Protein AF-A0A1B6EZD7-F1 (afdb_monomer)

Organism: NCBI:txid1464854

Sequence (178 aa):
VRRRACSLFWCRILGRPRITMSQTDTPEYAPFFGSMGAASAIIFSALGAAYGTAKSGTGIAAMSVMRPENIMKSIIPVVMAGIIAIYGLVVAVLIAGQLTVGQYTIFKGLVHLGAGLAVGFSGLAAGFAIGIVGDSGVRGTAQQPRLFVGMILILIFAEVLGLYGLIVAIYLFTKSQS

Radius of gyration: 21.26 Å; Cα contacts (8 Å, |Δi|>4): 274; chains: 1; bounding box: 61×34×57 Å

Mean predicted aligned error: 8.98 Å

InterPro domains:
  IPR000245 V-ATPase proteolipid subunit [PR00122] (49-73)
  IPR000245 V-ATPase proteolipid subunit [PR00122] (75-99)
  IPR000245 V-ATPase proteolipid subunit [PR00122] (124-150)
  IPR000245 V-ATPase proteolipid subunit [PR00122] (151-174)
  IPR002379 V-ATPase proteolipid subunit C-like domain [PF00137] (36-95)
  IPR002379 V-ATPase proteolipid subunit C-like domain [PF00137] (113-172)
  IPR011555 V-ATPase proteolipid subunit C, eukaryotic [TIGR01100] (32-138)
  IPR035921 F/V-ATP synthase subunit C superfamily [G3DSA:1.20.120.610] (30-178)
  IPR035921 F/V-ATP synthase subunit C superfamily [SSF81333] (33-96)
  IPR035921 F/V-ATP synthase subunit C superfamily [SSF81333] (104-175)

pLDDT: mean 83.99, std 18.97, range [29.2, 97.62]

Nearest PDB structures (foldseek):
  6xbw-assembly1_l  TM=9.888E-01  e=5.937E-15  Bos taurus
  7uzf-assembly1_k  TM=9.862E-01  e=7.505E-15  Rattus norvegicus
  6pe4-assembly1_H  TM=9.773E-01  e=1.084E-13  Saccharomyces cerevisiae S288C
  7tmt-assembly1_k  TM=9.608E-01  e=5.123E-14  Saccharomyces cerevisiae
  8eau-assembly1_c  TM=9.640E-01  e=2.932E-08  Saccharomyces cerevisiae

Structure (mmCIF, N/CA/C/O backbone):
data_AF-A0A1B6EZD7-F1
#
_entry.id   AF-A0A1B6EZD7-F1
#
loop_
_atom_site.group_PDB
_atom_site.id
_atom_site.type_symbol
_atom_site.label_atom_id
_atom_site.label_alt_id
_atom_site.label_comp_id
_atom_site.label_asym_id
_atom_site.label_entity_id
_atom_site.label_seq_id
_atom_site.pdbx_PDB_ins_code
_atom_site.Cartn_x
_atom_site.Cartn_y
_atom_site.Cartn_z
_atom_site.occupancy
_atom_site.B_iso_or_equiv
_atom_site.auth_seq_id
_atom_site.auth_comp_id
_atom_site.auth_asym_id
_atom_site.auth_atom_id
_atom_site.pdbx_PDB_model_num
ATOM 1 N N . VAL A 1 1 ? 43.208 -18.587 -1.533 1.00 45.28 1 VAL A N 1
ATOM 2 C CA . VAL A 1 1 ? 42.697 -19.464 -2.620 1.00 45.28 1 VAL A CA 1
ATOM 3 C C . VAL A 1 1 ? 41.264 -20.012 -2.404 1.00 45.28 1 VAL A C 1
ATOM 5 O O . VAL A 1 1 ? 40.669 -20.447 -3.374 1.00 45.28 1 VAL A O 1
ATOM 8 N N . ARG A 1 2 ? 40.606 -19.906 -1.228 1.00 30.77 2 ARG A N 1
ATOM 9 C CA . ARG A 1 2 ? 39.226 -20.446 -1.027 1.00 30.77 2 ARG A CA 1
ATOM 10 C C . ARG A 1 2 ? 38.038 -19.457 -1.001 1.00 30.77 2 ARG A C 1
ATOM 12 O O . ARG A 1 2 ? 36.906 -19.912 -0.947 1.00 30.77 2 ARG A O 1
ATOM 19 N N . ARG A 1 3 ? 38.234 -18.131 -1.094 1.00 32.62 3 ARG A N 1
ATOM 20 C CA . ARG A 1 3 ? 37.118 -17.146 -1.043 1.00 32.62 3 ARG A CA 1
ATOM 21 C C . ARG A 1 3 ? 36.534 -16.702 -2.399 1.00 32.62 3 ARG A C 1
ATOM 23 O O . ARG A 1 3 ? 35.529 -16.009 -2.403 1.00 32.62 3 ARG A O 1
ATOM 30 N N . ARG A 1 4 ? 37.100 -17.116 -3.543 1.00 37.66 4 ARG A N 1
ATOM 31 C CA . ARG A 1 4 ? 36.561 -16.774 -4.886 1.00 37.66 4 ARG A CA 1
ATOM 32 C C . ARG A 1 4 ? 35.692 -17.865 -5.529 1.00 37.66 4 ARG A C 1
ATOM 34 O O . ARG A 1 4 ? 35.022 -17.591 -6.512 1.00 37.66 4 ARG A O 1
ATOM 41 N N . ALA A 1 5 ? 35.660 -19.081 -4.978 1.00 38.47 5 ALA A N 1
ATOM 42 C CA . ALA A 1 5 ? 34.862 -20.175 -5.545 1.00 38.47 5 ALA A CA 1
ATOM 43 C C . ALA A 1 5 ? 33.360 -20.062 -5.209 1.00 38.47 5 ALA A C 1
ATOM 45 O O . ALA A 1 5 ? 32.519 -20.475 -6.002 1.00 38.47 5 ALA A O 1
ATOM 46 N N . CYS A 1 6 ? 33.011 -19.452 -4.068 1.00 29.20 6 CYS A N 1
ATOM 47 C CA . CYS A 1 6 ? 31.619 -19.361 -3.613 1.00 29.20 6 CYS A CA 1
ATOM 48 C C . CYS A 1 6 ? 30.794 -18.317 -4.395 1.00 29.20 6 CYS A C 1
ATOM 50 O O . CYS A 1 6 ? 29.604 -18.515 -4.617 1.00 29.20 6 CYS A O 1
ATOM 52 N N . SER A 1 7 ? 31.421 -17.244 -4.899 1.00 40.66 7 SER A N 1
ATOM 53 C CA . SER A 1 7 ? 30.720 -16.242 -5.716 1.00 40.66 7 SER A CA 1
ATOM 54 C C . SER A 1 7 ? 30.393 -16.737 -7.129 1.00 40.66 7 SER A C 1
ATOM 56 O O . SER A 1 7 ? 29.414 -16.282 -7.713 1.00 40.66 7 SER A O 1
ATOM 58 N N . LEU A 1 8 ? 31.156 -17.692 -7.678 1.00 45.31 8 LEU A N 1
ATOM 59 C CA . LEU A 1 8 ? 30.874 -18.264 -9.001 1.00 45.31 8 LEU A CA 1
ATOM 60 C C . LEU A 1 8 ? 29.751 -19.310 -8.985 1.00 45.31 8 LEU A C 1
ATOM 62 O O . LEU A 1 8 ? 29.001 -19.394 -9.954 1.00 45.31 8 LEU A O 1
ATOM 66 N N . PHE A 1 9 ? 29.604 -20.086 -7.906 1.00 36.88 9 PHE A N 1
ATOM 67 C CA . PHE A 1 9 ? 28.565 -21.121 -7.827 1.00 36.88 9 PHE A CA 1
ATOM 68 C C . PHE A 1 9 ? 27.159 -20.509 -7.739 1.00 36.88 9 PHE A C 1
ATOM 70 O O . PHE A 1 9 ? 26.238 -20.941 -8.431 1.00 36.88 9 PHE A O 1
ATOM 77 N N . TRP A 1 10 ? 27.013 -19.419 -6.980 1.00 34.41 10 TRP A N 1
ATOM 78 C CA . TRP A 1 10 ? 25.748 -18.685 -6.891 1.00 34.41 10 TRP A CA 1
ATOM 79 C C . TRP A 1 10 ? 25.423 -17.886 -8.162 1.00 34.41 10 TRP A C 1
ATOM 81 O O . TRP A 1 10 ? 24.258 -17.757 -8.532 1.00 34.41 10 TRP A O 1
ATOM 91 N N . CYS A 1 11 ? 26.446 -17.451 -8.906 1.00 39.44 11 CYS A N 1
ATOM 92 C CA . CYS A 1 11 ? 26.276 -16.813 -10.215 1.00 39.44 11 CYS A CA 1
ATOM 93 C C . CYS A 1 11 ? 25.782 -17.792 -11.303 1.00 39.44 11 CYS A C 1
ATOM 95 O O . CYS A 1 11 ? 25.281 -17.357 -12.336 1.00 39.44 11 CYS A O 1
ATOM 97 N N . ARG A 1 12 ? 25.898 -19.114 -11.079 1.00 42.19 12 ARG A N 1
ATOM 98 C CA . ARG A 1 12 ? 25.471 -20.157 -12.030 1.00 42.19 12 ARG A CA 1
ATOM 99 C C . ARG A 1 12 ? 24.062 -20.707 -11.759 1.00 42.19 12 ARG A C 1
ATOM 101 O O . ARG A 1 12 ? 23.440 -21.205 -12.689 1.00 42.19 12 ARG A O 1
ATOM 108 N N . ILE A 1 13 ? 23.554 -20.587 -10.527 1.00 46.59 13 ILE A N 1
ATOM 109 C CA . ILE A 1 13 ? 22.172 -20.958 -10.149 1.00 46.59 13 ILE A CA 1
ATOM 110 C C . ILE A 1 13 ? 21.192 -19.800 -10.377 1.00 46.59 13 ILE A C 1
ATOM 112 O O . ILE A 1 13 ? 20.043 -20.027 -10.749 1.00 46.59 13 ILE A O 1
ATOM 116 N N . LEU A 1 14 ? 21.650 -18.552 -10.254 1.00 42.72 14 LEU A N 1
ATOM 117 C CA . LEU A 1 14 ? 20.950 -17.395 -10.809 1.00 42.72 14 LEU A CA 1
ATOM 118 C C . LEU A 1 14 ? 21.169 -17.385 -12.321 1.00 42.72 14 LEU A C 1
ATOM 120 O O . LEU A 1 14 ? 21.926 -16.567 -12.843 1.00 42.72 14 LEU A O 1
ATOM 124 N N . GLY A 1 15 ? 20.526 -18.323 -13.020 1.00 38.75 15 GLY A N 1
ATOM 125 C CA . GLY A 1 15 ? 20.377 -18.264 -14.463 1.00 38.75 15 GLY A CA 1
ATOM 126 C C . GLY A 1 15 ? 19.833 -16.888 -14.807 1.00 38.75 15 GLY A C 1
ATOM 127 O O . GLY A 1 15 ? 18.656 -16.622 -14.600 1.00 38.75 15 GLY A O 1
ATOM 128 N N . ARG A 1 16 ? 20.714 -15.982 -15.251 1.00 37.56 16 ARG A N 1
ATOM 129 C CA . ARG A 1 16 ? 20.323 -14.718 -15.864 1.00 37.56 16 ARG A CA 1
ATOM 130 C C . ARG A 1 16 ? 19.394 -15.116 -17.011 1.00 37.56 16 ARG A C 1
ATOM 132 O O . ARG A 1 16 ? 19.913 -15.684 -17.976 1.00 37.56 16 ARG A O 1
ATOM 139 N N . PRO A 1 17 ? 18.080 -14.827 -16.981 1.00 39.00 17 PRO A N 1
ATOM 140 C CA . PRO A 1 17 ? 17.376 -14.747 -18.238 1.00 39.0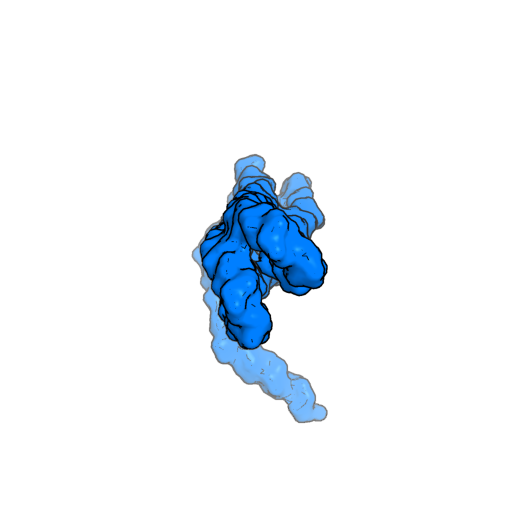0 17 PRO A CA 1
ATOM 141 C C . PRO A 1 17 ? 18.040 -13.574 -18.957 1.00 39.00 17 PRO A C 1
ATOM 143 O O . PRO A 1 17 ? 17.880 -12.410 -18.587 1.00 39.00 17 PRO A O 1
ATOM 146 N N . ARG A 1 18 ? 18.898 -13.887 -19.928 1.00 39.56 18 ARG A N 1
ATOM 147 C CA . ARG A 1 18 ? 19.292 -12.923 -20.943 1.00 39.56 18 ARG A CA 1
ATOM 148 C C . ARG A 1 18 ? 18.008 -12.673 -21.719 1.00 39.56 18 ARG A C 1
ATOM 150 O O . ARG A 1 18 ? 17.704 -13.411 -22.647 1.00 39.56 18 ARG A O 1
ATOM 157 N N . ILE A 1 19 ? 17.219 -11.703 -21.266 1.00 45.50 19 ILE A N 1
ATOM 158 C CA . ILE A 1 19 ? 16.091 -11.181 -22.027 1.00 45.50 19 ILE A CA 1
ATOM 159 C C . ILE A 1 19 ? 16.726 -10.529 -23.258 1.00 45.50 19 ILE A C 1
ATOM 161 O O . ILE A 1 19 ? 17.172 -9.386 -23.218 1.00 45.50 19 ILE A O 1
ATOM 165 N N . THR A 1 20 ? 16.889 -11.299 -24.331 1.00 36.91 20 THR A N 1
ATOM 166 C CA . THR A 1 20 ? 17.211 -10.781 -25.657 1.00 36.91 20 THR A CA 1
ATOM 167 C C . THR A 1 20 ? 15.952 -10.112 -26.193 1.00 36.91 20 THR A C 1
ATOM 169 O O . THR A 1 20 ? 15.162 -10.739 -26.890 1.00 36.91 20 THR A O 1
ATOM 172 N N . MET A 1 21 ? 15.740 -8.851 -25.822 1.00 46.56 21 MET A N 1
ATOM 173 C CA . MET A 1 21 ? 14.833 -7.943 -26.523 1.00 46.56 21 MET A CA 1
ATOM 174 C C . MET A 1 21 ? 15.642 -6.707 -26.933 1.00 46.56 21 MET A C 1
ATOM 176 O O . MET A 1 21 ? 16.501 -6.250 -26.179 1.00 46.56 21 MET A O 1
ATOM 180 N N . SER A 1 22 ? 15.445 -6.272 -28.177 1.00 39.66 22 SER A N 1
ATOM 181 C CA . SER A 1 22 ? 16.265 -5.324 -28.943 1.00 39.66 22 SER A CA 1
ATOM 182 C C . SER A 1 22 ? 16.718 -4.096 -28.138 1.00 39.66 22 SER A C 1
ATOM 184 O O . SER A 1 22 ? 15.915 -3.286 -27.690 1.00 39.66 22 SER A O 1
ATOM 186 N N . GLN A 1 23 ? 18.036 -3.937 -27.973 1.00 49.16 23 GLN A N 1
ATOM 187 C CA . GLN A 1 23 ? 18.652 -2.823 -27.236 1.00 49.16 23 GLN A CA 1
ATOM 188 C C . GLN A 1 23 ? 18.825 -1.530 -28.059 1.00 49.16 23 GLN A C 1
ATOM 190 O O . GLN A 1 23 ? 19.511 -0.621 -27.600 1.00 49.16 23 GLN A O 1
ATOM 195 N N . THR A 1 24 ? 18.224 -1.410 -29.245 1.00 47.38 24 THR A N 1
ATOM 196 C CA . THR A 1 24 ? 18.609 -0.360 -30.210 1.00 47.38 24 THR A CA 1
ATOM 197 C C . THR A 1 24 ? 17.539 0.676 -30.531 1.00 47.38 24 THR A C 1
ATOM 199 O O . THR A 1 24 ? 17.767 1.508 -31.400 1.00 47.38 24 THR A O 1
ATOM 202 N N . ASP A 1 25 ? 16.422 0.693 -29.805 1.00 53.69 25 ASP A N 1
ATOM 203 C CA . ASP A 1 25 ? 15.416 1.740 -29.958 1.00 53.69 25 ASP A CA 1
ATOM 204 C C . ASP A 1 25 ? 15.451 2.648 -28.721 1.00 53.69 25 ASP A C 1
ATOM 206 O O . ASP A 1 25 ? 14.980 2.288 -27.635 1.00 53.69 25 ASP A O 1
ATOM 210 N N . THR A 1 26 ? 16.014 3.848 -28.877 1.00 61.91 26 THR A N 1
ATOM 211 C CA . THR A 1 26 ? 15.801 4.991 -27.973 1.00 61.91 26 THR A CA 1
ATOM 212 C C . THR A 1 26 ? 14.766 5.928 -28.600 1.00 61.91 26 THR A C 1
ATOM 214 O O . THR A 1 26 ? 15.126 7.012 -29.065 1.00 61.91 26 THR A O 1
ATOM 217 N N . PRO A 1 27 ? 13.490 5.522 -28.708 1.00 71.00 27 PRO A N 1
ATOM 218 C CA . PRO A 1 27 ? 12.467 6.402 -29.231 1.00 71.00 27 PRO A CA 1
ATOM 219 C C . PRO A 1 27 ? 12.186 7.524 -28.230 1.00 71.00 27 PRO A C 1
ATOM 221 O O . PRO A 1 27 ? 12.305 7.346 -27.014 1.00 71.00 27 PRO A O 1
ATOM 224 N N . GLU A 1 28 ? 11.721 8.662 -28.735 1.00 72.62 28 GLU A N 1
ATOM 225 C CA . GLU A 1 28 ? 11.378 9.836 -27.923 1.00 72.62 28 GLU A CA 1
ATOM 226 C C . GLU A 1 28 ? 10.299 9.548 -26.860 1.00 72.62 28 GLU A C 1
ATOM 228 O O . GLU A 1 28 ? 10.225 10.241 -25.849 1.00 72.62 28 GLU A O 1
ATOM 233 N N . TYR A 1 29 ? 9.502 8.483 -27.032 1.00 80.38 29 TYR A N 1
ATOM 234 C CA . TYR A 1 29 ? 8.476 8.058 -26.075 1.00 80.38 29 TYR A CA 1
ATOM 235 C C . TYR A 1 29 ? 8.992 7.163 -24.931 1.00 80.38 29 TYR A C 1
ATOM 237 O O . TYR A 1 29 ? 8.228 6.834 -24.025 1.00 80.38 29 TYR A O 1
ATOM 245 N N . ALA A 1 30 ? 10.266 6.762 -24.908 1.00 79.94 30 ALA A N 1
ATOM 246 C CA . ALA A 1 30 ? 10.815 5.937 -23.826 1.00 79.94 30 ALA A CA 1
ATOM 247 C C . ALA A 1 30 ? 10.636 6.526 -22.398 1.00 79.94 30 ALA A C 1
ATOM 249 O O . ALA A 1 30 ? 10.222 5.776 -21.507 1.00 79.94 30 ALA A O 1
ATOM 250 N N . PRO A 1 31 ? 10.884 7.830 -22.128 1.00 84.69 31 PRO A N 1
ATOM 251 C CA . PRO A 1 31 ? 10.714 8.404 -20.787 1.00 84.69 31 PRO A CA 1
ATOM 252 C C . PRO A 1 31 ? 9.252 8.487 -20.320 1.00 84.69 31 PRO A C 1
ATOM 254 O O . PRO A 1 31 ? 9.014 8.544 -19.114 1.00 84.69 31 PRO A O 1
ATOM 257 N N . PHE A 1 32 ? 8.272 8.437 -21.232 1.00 88.69 32 PHE A N 1
ATOM 258 C CA . PHE A 1 32 ? 6.845 8.442 -20.881 1.00 88.69 32 PHE A CA 1
ATOM 259 C C . PHE A 1 32 ? 6.465 7.248 -19.994 1.00 88.69 32 PHE A C 1
ATOM 261 O O . PHE A 1 32 ? 5.725 7.393 -19.024 1.00 88.69 32 PHE A O 1
ATOM 268 N N . PHE A 1 33 ? 7.015 6.063 -20.273 1.00 89.06 33 PHE A N 1
ATOM 269 C CA . PHE A 1 33 ? 6.751 4.879 -19.453 1.00 89.06 33 PHE A CA 1
ATOM 270 C C . PHE A 1 33 ? 7.378 4.985 -18.055 1.00 89.06 33 PHE A C 1
ATOM 272 O O . PHE A 1 33 ? 6.772 4.552 -17.075 1.00 89.06 33 PHE A O 1
ATOM 279 N N . GLY A 1 34 ? 8.547 5.623 -17.942 1.00 89.44 34 GLY A N 1
ATOM 280 C CA . GLY A 1 34 ? 9.195 5.885 -16.655 1.00 89.44 34 GLY A CA 1
ATOM 281 C C . GLY A 1 34 ? 8.413 6.882 -15.794 1.00 89.44 34 GLY A C 1
ATOM 282 O O . GLY A 1 34 ? 8.178 6.621 -14.613 1.00 89.44 34 GLY A O 1
ATOM 283 N N . SER A 1 35 ? 7.949 7.992 -16.379 1.00 90.62 35 SER A N 1
ATOM 284 C CA . SER A 1 35 ? 7.146 8.990 -15.660 1.00 90.62 35 SER A CA 1
ATOM 285 C C . SER A 1 35 ? 5.764 8.455 -15.270 1.00 90.62 35 SER A C 1
ATOM 287 O O . SER A 1 35 ? 5.313 8.696 -14.149 1.00 90.62 35 SER A O 1
ATOM 289 N N . MET A 1 36 ? 5.130 7.648 -16.128 1.00 93.81 36 MET A N 1
ATOM 290 C CA . MET A 1 36 ? 3.892 6.933 -15.797 1.00 93.81 36 MET A CA 1
ATOM 291 C C . MET A 1 36 ? 4.101 5.919 -14.656 1.00 93.81 36 MET A C 1
ATOM 293 O O . MET A 1 36 ? 3.247 5.784 -13.777 1.00 93.81 36 MET A O 1
ATOM 297 N N . GLY A 1 37 ? 5.251 5.240 -14.614 1.00 93.75 37 GLY A N 1
ATOM 298 C CA . GLY A 1 37 ? 5.647 4.382 -13.492 1.00 93.75 37 GLY A CA 1
ATOM 299 C C . GLY A 1 37 ? 5.747 5.144 -12.170 1.00 93.75 37 GLY A C 1
ATOM 300 O O . GLY A 1 37 ? 5.154 4.734 -11.173 1.00 93.75 37 GLY A O 1
ATOM 301 N N . ALA A 1 38 ? 6.422 6.296 -12.166 1.00 93.94 38 ALA A N 1
ATOM 302 C CA . ALA A 1 38 ? 6.523 7.145 -10.976 1.00 93.94 38 ALA A CA 1
ATOM 303 C C . ALA A 1 38 ? 5.154 7.691 -10.524 1.00 93.94 38 ALA A C 1
ATOM 305 O O . ALA A 1 38 ? 4.847 7.679 -9.330 1.00 93.94 38 ALA A O 1
ATOM 306 N N . ALA A 1 39 ? 4.308 8.120 -11.468 1.00 95.88 39 ALA A N 1
ATOM 307 C CA . ALA A 1 39 ? 2.961 8.606 -11.174 1.00 95.88 39 ALA A CA 1
ATOM 308 C C . ALA A 1 39 ? 2.059 7.502 -10.600 1.00 95.88 39 ALA A C 1
ATOM 310 O O . ALA A 1 39 ? 1.410 7.693 -9.572 1.00 95.88 39 ALA A O 1
ATOM 311 N N . SER A 1 40 ? 2.042 6.324 -11.225 1.00 95.62 40 SER A N 1
ATOM 312 C CA . SER A 1 40 ? 1.219 5.200 -10.764 1.00 95.62 40 SER A CA 1
ATOM 313 C C . SER A 1 40 ? 1.641 4.685 -9.381 1.00 95.62 40 SER A C 1
ATOM 315 O O . SER A 1 40 ? 0.768 4.371 -8.568 1.00 95.62 40 SER A O 1
ATOM 317 N N . ALA A 1 41 ? 2.944 4.691 -9.067 1.00 96.06 41 ALA A N 1
ATOM 318 C CA . ALA A 1 41 ? 3.457 4.321 -7.747 1.00 96.06 41 ALA A CA 1
ATOM 319 C C . ALA A 1 41 ? 2.848 5.180 -6.631 1.00 96.06 41 ALA A C 1
ATOM 321 O O . ALA A 1 41 ? 2.352 4.641 -5.640 1.00 96.06 41 ALA A O 1
ATOM 322 N N . ILE A 1 42 ? 2.845 6.509 -6.787 1.00 96.62 42 ILE A N 1
ATOM 323 C CA . ILE A 1 42 ? 2.329 7.406 -5.748 1.00 96.62 42 ILE A CA 1
ATOM 324 C C . ILE A 1 42 ? 0.799 7.443 -5.720 1.00 96.62 42 ILE A C 1
ATOM 326 O O . ILE A 1 42 ? 0.224 7.372 -4.637 1.00 96.62 42 ILE A O 1
ATOM 330 N N . ILE A 1 43 ? 0.127 7.492 -6.878 1.00 97.62 43 ILE A N 1
ATOM 331 C CA . ILE A 1 43 ? -1.336 7.641 -6.951 1.00 97.62 43 ILE A CA 1
ATOM 332 C C . ILE A 1 43 ? -2.035 6.455 -6.282 1.00 97.62 43 ILE A C 1
ATOM 334 O O . ILE A 1 43 ? -2.885 6.652 -5.414 1.00 97.62 43 ILE A O 1
ATOM 338 N N . PHE A 1 44 ? -1.665 5.221 -6.633 1.00 96.62 44 PHE A N 1
ATOM 339 C CA . PHE A 1 44 ? -2.334 4.040 -6.081 1.00 96.62 44 PHE A CA 1
ATOM 340 C C . PHE A 1 44 ? -2.000 3.805 -4.603 1.00 96.62 44 PHE A C 1
ATOM 342 O O . PHE A 1 44 ? -2.890 3.462 -3.824 1.00 96.62 44 PHE A O 1
ATOM 349 N N . SER A 1 45 ? -0.760 4.076 -4.189 1.00 96.06 45 SER A N 1
ATOM 350 C CA . SER A 1 45 ? -0.366 3.992 -2.776 1.00 96.06 45 SER A CA 1
ATOM 351 C C . SER A 1 45 ? -1.092 5.038 -1.924 1.00 96.06 45 SER A C 1
ATOM 353 O O . SER A 1 45 ? -1.578 4.728 -0.836 1.00 96.06 45 SER A O 1
ATOM 355 N N . ALA A 1 46 ? -1.228 6.267 -2.434 1.00 96.75 46 ALA A N 1
ATOM 356 C CA . ALA A 1 46 ? -1.952 7.342 -1.763 1.00 96.75 46 ALA A CA 1
ATOM 357 C C . ALA A 1 46 ? -3.459 7.057 -1.678 1.00 96.75 46 ALA A C 1
ATOM 359 O O . ALA A 1 46 ? -4.064 7.332 -0.645 1.00 96.75 46 ALA A O 1
ATOM 360 N N . LEU A 1 47 ? -4.061 6.458 -2.712 1.00 97.50 47 LEU A N 1
ATOM 361 C CA . LEU A 1 47 ? -5.458 6.012 -2.670 1.00 97.50 47 LEU A CA 1
ATOM 362 C C . LEU A 1 47 ? -5.678 4.921 -1.612 1.00 97.50 47 LEU A C 1
ATOM 364 O O . LEU A 1 47 ? -6.647 4.997 -0.855 1.00 97.50 47 LEU A O 1
ATOM 368 N N . GLY A 1 48 ? -4.766 3.947 -1.512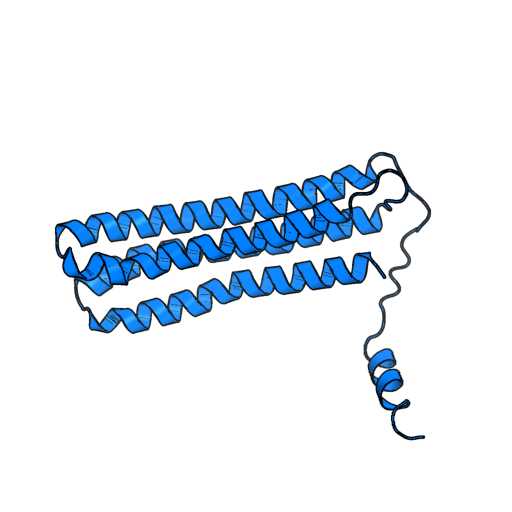 1.00 95.88 48 GLY A N 1
ATOM 369 C CA . GLY A 1 48 ? -4.799 2.924 -0.462 1.00 95.88 48 GLY A CA 1
ATOM 370 C C . GLY A 1 48 ? -4.734 3.528 0.944 1.00 95.88 48 GLY A C 1
ATOM 371 O O . GLY A 1 48 ? -5.568 3.216 1.796 1.00 95.88 48 GLY A O 1
ATOM 372 N N . ALA A 1 49 ? -3.794 4.451 1.165 1.00 96.44 49 ALA A N 1
ATOM 373 C CA . ALA A 1 49 ? -3.637 5.163 2.434 1.00 96.44 49 ALA A CA 1
ATOM 374 C C . ALA A 1 49 ? -4.850 6.046 2.775 1.00 96.44 49 ALA A C 1
ATOM 376 O O . ALA A 1 49 ? -5.315 6.057 3.919 1.00 96.44 49 ALA A O 1
ATOM 377 N N . ALA A 1 50 ? -5.401 6.754 1.785 1.00 97.50 50 ALA A N 1
ATOM 378 C CA . ALA A 1 50 ? -6.589 7.585 1.949 1.00 97.50 50 ALA A CA 1
ATOM 379 C C . ALA A 1 50 ? -7.812 6.744 2.337 1.00 97.50 50 ALA A C 1
ATOM 381 O O . ALA A 1 50 ? -8.513 7.092 3.287 1.00 97.50 50 ALA A O 1
ATOM 382 N N . TYR A 1 51 ? -8.039 5.607 1.670 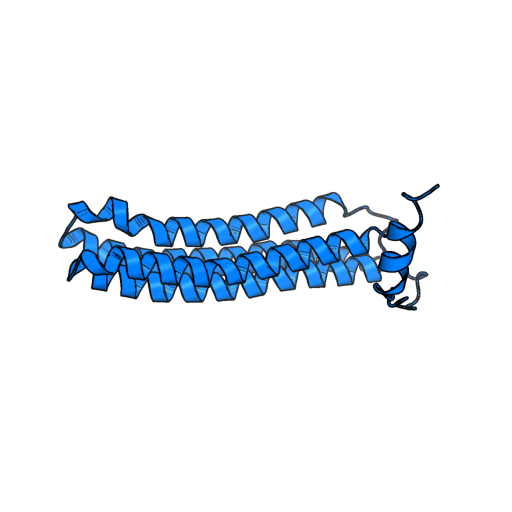1.00 97.00 51 TYR A N 1
ATOM 383 C CA . TYR A 1 51 ? -9.135 4.702 2.018 1.00 97.00 51 TYR A CA 1
ATOM 384 C C . TYR A 1 51 ? -8.955 4.087 3.414 1.00 97.00 51 TYR A C 1
ATOM 386 O O . TYR A 1 51 ? -9.899 4.073 4.212 1.00 97.00 51 TYR A O 1
ATOM 394 N N . GLY A 1 52 ? -7.741 3.628 3.737 1.00 95.81 52 GLY A N 1
ATOM 395 C CA . GLY A 1 52 ? -7.411 3.065 5.048 1.00 95.81 52 GLY A CA 1
ATOM 396 C C . GLY A 1 52 ? -7.659 4.057 6.189 1.00 95.81 52 GLY A C 1
ATOM 397 O O . GLY A 1 52 ? -8.278 3.709 7.201 1.00 95.81 52 GLY A O 1
ATOM 398 N N . THR A 1 53 ? -7.260 5.314 5.978 1.00 96.31 53 THR A N 1
ATOM 399 C CA . THR A 1 53 ? -7.491 6.439 6.896 1.00 96.31 53 THR A CA 1
ATOM 400 C C . THR A 1 53 ? -8.977 6.775 7.001 1.00 96.31 53 THR A C 1
ATOM 402 O O . THR A 1 53 ? -9.486 6.927 8.108 1.00 96.31 53 THR A O 1
ATOM 405 N N . ALA A 1 54 ? -9.697 6.852 5.878 1.00 97.00 54 ALA A N 1
ATOM 406 C CA . ALA A 1 54 ? -11.114 7.207 5.865 1.00 97.00 54 ALA A CA 1
ATOM 407 C C . ALA A 1 54 ? -11.965 6.187 6.636 1.00 97.00 54 ALA A C 1
ATOM 409 O O . ALA A 1 54 ? -12.739 6.567 7.516 1.00 97.00 54 ALA A O 1
ATOM 410 N N . LYS A 1 55 ? -11.796 4.885 6.367 1.00 96.25 55 LYS A N 1
ATOM 411 C CA . LYS A 1 55 ? -12.583 3.841 7.043 1.00 96.25 55 LYS A CA 1
ATOM 412 C C . LYS A 1 55 ? -12.228 3.734 8.524 1.00 96.25 55 LYS A C 1
ATOM 414 O O . LYS A 1 55 ? -13.126 3.820 9.361 1.00 96.25 55 LYS A O 1
ATOM 419 N N . SER A 1 56 ? -10.939 3.662 8.857 1.00 93.94 56 SER A N 1
ATOM 420 C CA . SER A 1 56 ? -10.495 3.594 10.257 1.00 93.94 56 SER A CA 1
ATOM 421 C C . SER A 1 56 ? -10.885 4.850 11.043 1.00 93.94 56 SER A C 1
ATOM 423 O O . SER A 1 56 ? -11.317 4.750 12.189 1.00 93.94 56 SER A O 1
ATOM 425 N N . GLY A 1 57 ? -10.813 6.028 10.417 1.00 94.50 57 GLY A N 1
ATOM 426 C CA . GLY A 1 57 ? -11.195 7.307 11.013 1.00 94.50 57 GLY A CA 1
ATOM 427 C C . GLY A 1 57 ? -12.668 7.366 11.414 1.00 94.50 57 GLY A C 1
ATOM 428 O O . GLY A 1 57 ? -12.976 7.809 12.519 1.00 94.50 57 GLY A O 1
ATOM 429 N N . THR A 1 58 ? -13.580 6.849 10.579 1.00 94.81 58 THR A N 1
ATOM 430 C CA . THR A 1 58 ? -15.011 6.779 10.939 1.00 94.81 58 THR A CA 1
ATOM 431 C C . THR A 1 58 ? -15.275 5.862 12.137 1.00 94.81 58 THR A C 1
ATOM 433 O O . THR A 1 58 ? -16.097 6.197 12.993 1.00 94.81 58 THR A O 1
ATOM 436 N N . GLY A 1 59 ? -14.546 4.747 12.252 1.00 92.19 59 GLY A N 1
ATOM 437 C CA . GLY A 1 59 ? -14.633 3.848 13.403 1.00 92.19 59 GLY A CA 1
ATOM 438 C C . GLY A 1 59 ? -14.098 4.481 14.690 1.00 92.19 59 GLY A C 1
ATOM 439 O O . GLY A 1 59 ? -14.722 4.352 15.746 1.00 92.19 59 GLY A O 1
ATOM 440 N N . ILE A 1 60 ? -12.983 5.216 14.601 1.00 94.25 60 ILE A N 1
ATOM 441 C CA . ILE A 1 60 ? -12.412 5.958 15.736 1.00 94.25 60 ILE A CA 1
ATOM 442 C C . ILE A 1 60 ? -13.381 7.048 16.194 1.00 94.25 60 ILE A C 1
ATOM 444 O O . ILE A 1 60 ? -13.652 7.125 17.387 1.00 94.25 60 ILE A O 1
ATOM 448 N N . ALA A 1 61 ? -13.943 7.832 15.267 1.00 92.81 61 ALA A N 1
ATOM 449 C CA . ALA A 1 61 ? -14.892 8.902 15.579 1.00 92.81 61 ALA A CA 1
ATOM 450 C C . ALA A 1 61 ? -16.165 8.374 16.265 1.00 92.81 61 ALA A C 1
ATOM 452 O O . ALA A 1 61 ? -16.653 8.969 17.226 1.00 92.81 61 ALA A O 1
ATOM 453 N N . ALA A 1 62 ? -16.683 7.223 15.822 1.00 92.00 62 ALA A N 1
ATOM 454 C CA . ALA A 1 62 ? -17.832 6.584 16.462 1.00 92.00 62 ALA A CA 1
ATOM 455 C C . ALA A 1 62 ? -17.503 6.078 17.879 1.00 92.00 62 ALA A C 1
ATOM 457 O O . ALA A 1 62 ? -18.312 6.211 18.797 1.00 92.00 62 ALA A O 1
ATOM 458 N N . MET A 1 63 ? -16.307 5.518 18.079 1.00 90.06 63 MET A N 1
ATOM 459 C CA . MET A 1 63 ? -15.868 5.018 19.384 1.00 90.06 63 MET A CA 1
ATOM 460 C C . MET A 1 63 ? -15.525 6.152 20.362 1.00 90.06 63 MET A C 1
ATOM 462 O O . MET A 1 63 ? -15.855 6.056 21.547 1.00 90.06 63 MET A O 1
ATOM 466 N N . SER A 1 64 ? -14.928 7.244 19.875 1.00 90.38 64 SER A N 1
ATOM 467 C CA . SER A 1 64 ? -14.454 8.364 20.695 1.00 90.38 64 SER A CA 1
ATOM 468 C C . SER A 1 64 ? -15.563 9.086 21.455 1.00 90.38 64 SER A C 1
ATOM 470 O O . SER A 1 64 ? -15.290 9.656 22.506 1.00 90.38 64 SER A O 1
ATOM 472 N N . VAL A 1 65 ? -16.804 9.034 20.959 1.00 91.19 65 VAL A N 1
ATOM 473 C CA . VAL A 1 65 ? -17.969 9.618 21.646 1.00 91.19 65 VAL A CA 1
ATOM 474 C C . VAL A 1 65 ? -18.315 8.834 22.914 1.00 91.19 65 VAL A C 1
ATOM 476 O O . VAL A 1 65 ? -18.696 9.424 23.918 1.00 91.19 65 VAL A O 1
ATOM 479 N N . MET A 1 66 ? -18.162 7.507 22.885 1.00 88.00 66 MET A N 1
ATOM 480 C CA . MET A 1 66 ? -18.545 6.640 24.003 1.00 88.00 66 MET A CA 1
ATOM 481 C C . MET A 1 66 ? -17.398 6.414 24.993 1.00 88.00 66 MET A C 1
ATOM 483 O O . MET A 1 66 ? -17.646 6.297 26.191 1.00 88.00 66 MET A O 1
ATOM 487 N N . ARG A 1 67 ? -16.152 6.294 24.508 1.00 86.19 67 ARG A N 1
ATOM 488 C CA . ARG A 1 67 ? -14.966 6.003 25.337 1.00 86.19 67 ARG A CA 1
ATOM 489 C C . ARG A 1 67 ? -13.734 6.807 24.894 1.00 86.19 67 ARG A C 1
ATOM 491 O O . ARG A 1 67 ? -12.842 6.252 24.244 1.00 86.19 67 ARG A O 1
ATOM 498 N N . PRO A 1 68 ? -13.635 8.092 25.278 1.00 86.62 68 PRO A N 1
ATOM 499 C CA . PRO A 1 68 ? -12.548 8.970 24.838 1.00 86.62 68 PRO A CA 1
ATOM 500 C C . PRO A 1 68 ? -11.163 8.547 25.356 1.00 86.62 68 PRO A C 1
ATOM 502 O O . PRO A 1 68 ? -10.152 8.806 24.707 1.00 86.62 68 PRO A O 1
ATOM 505 N N . GLU A 1 69 ? -11.092 7.818 26.473 1.00 88.19 69 GLU A N 1
ATOM 506 C CA . GLU A 1 69 ? -9.829 7.316 27.041 1.00 88.19 69 GLU A CA 1
ATOM 507 C C . GLU A 1 69 ? -9.066 6.374 26.085 1.00 88.19 69 GLU A C 1
ATOM 509 O O . GLU A 1 69 ? -7.844 6.241 26.169 1.00 88.19 69 GLU A O 1
ATOM 514 N N . ASN A 1 70 ? -9.770 5.725 25.148 1.00 82.69 70 ASN A N 1
ATOM 515 C CA . ASN A 1 70 ? -9.194 4.744 24.224 1.00 82.69 70 ASN A CA 1
ATOM 516 C C . ASN A 1 70 ? -8.797 5.332 22.856 1.00 82.69 70 ASN A C 1
ATOM 518 O O . ASN A 1 70 ? -8.336 4.584 21.984 1.00 82.69 70 ASN A O 1
ATOM 522 N N . ILE A 1 71 ? -8.928 6.651 22.656 1.00 89.06 71 ILE A N 1
ATOM 523 C CA . ILE A 1 71 ? -8.591 7.323 21.388 1.00 89.06 71 ILE A CA 1
ATOM 524 C C . ILE A 1 71 ? -7.120 7.104 21.028 1.00 89.06 71 ILE A C 1
ATOM 526 O O . ILE A 1 71 ? -6.822 6.648 19.927 1.00 89.06 71 ILE A O 1
ATOM 530 N N . MET A 1 72 ? -6.205 7.332 21.976 1.00 86.88 72 MET A N 1
ATOM 531 C CA . MET A 1 72 ? -4.761 7.219 21.727 1.00 86.88 72 MET A CA 1
ATOM 532 C C . MET A 1 72 ? -4.339 5.815 21.281 1.00 86.88 72 MET A C 1
ATOM 534 O O . MET A 1 72 ? -3.447 5.666 20.451 1.00 86.88 72 MET A O 1
ATOM 538 N N . LYS A 1 73 ? -5.015 4.774 21.779 1.00 87.38 73 LYS A N 1
ATOM 539 C CA . LYS A 1 73 ? -4.763 3.384 21.370 1.00 87.38 73 LYS A CA 1
ATOM 540 C C . LYS A 1 73 ? -5.300 3.101 19.966 1.00 87.38 73 LYS A C 1
ATOM 542 O O . LYS A 1 73 ? -4.708 2.332 19.218 1.00 87.38 73 LYS A O 1
ATOM 547 N N . SER A 1 74 ? -6.400 3.745 19.594 1.00 88.25 74 SER A N 1
ATOM 548 C CA . SER A 1 74 ? -7.124 3.470 18.350 1.00 88.25 74 SER A CA 1
ATOM 549 C C . SER A 1 74 ? -6.573 4.216 17.135 1.00 88.25 74 SER A C 1
ATOM 551 O O . SER A 1 74 ? -7.037 3.971 16.032 1.00 88.25 74 SER A O 1
ATOM 553 N N . ILE A 1 75 ? -5.569 5.083 17.308 1.00 93.75 75 ILE A N 1
ATOM 554 C CA . ILE A 1 75 ? -4.892 5.806 16.215 1.00 93.75 75 ILE A CA 1
ATOM 555 C C . ILE A 1 75 ? -3.931 4.903 15.416 1.00 93.75 75 ILE A C 1
ATOM 557 O O . ILE A 1 75 ? -3.621 5.197 14.264 1.00 93.75 75 ILE A O 1
ATOM 561 N N . ILE A 1 76 ? -3.493 3.771 15.978 1.00 93.81 76 ILE A N 1
ATOM 562 C CA . ILE A 1 76 ? -2.509 2.868 15.351 1.00 93.81 76 ILE A CA 1
ATOM 563 C C . ILE A 1 76 ? -2.875 2.443 13.910 1.00 93.81 76 ILE A C 1
ATOM 565 O O . ILE A 1 76 ? -2.003 2.548 13.048 1.00 93.81 76 ILE A O 1
ATOM 569 N N . PRO A 1 77 ? -4.119 2.027 13.585 1.00 91.69 77 PRO A N 1
ATOM 570 C CA . PRO A 1 77 ? -4.489 1.644 12.219 1.00 91.69 77 PRO A CA 1
ATOM 571 C C . PRO A 1 77 ? -4.368 2.804 11.217 1.00 91.69 77 PRO A C 1
ATOM 573 O O . PRO A 1 77 ? -4.021 2.585 10.060 1.00 91.69 77 PRO A O 1
ATOM 576 N N . VAL A 1 78 ? -4.609 4.044 11.662 1.00 95.00 78 VAL A N 1
ATOM 577 C CA . VAL A 1 78 ? -4.460 5.247 10.825 1.00 95.00 78 VAL A CA 1
ATOM 578 C C . VAL A 1 78 ? -2.989 5.506 10.520 1.00 95.00 78 VAL A C 1
ATOM 580 O O . VAL A 1 78 ? -2.635 5.785 9.377 1.00 95.00 78 VAL A O 1
ATOM 583 N N . VAL A 1 79 ? -2.120 5.363 11.523 1.00 95.25 79 VAL A N 1
ATOM 584 C CA . VAL A 1 79 ? -0.671 5.512 11.329 1.00 95.25 79 VAL A CA 1
ATOM 585 C C . VAL A 1 79 ? -0.145 4.439 10.377 1.00 95.25 79 VAL A C 1
ATOM 587 O O . VAL A 1 79 ? 0.609 4.773 9.469 1.00 95.25 79 VAL A O 1
ATOM 590 N N . MET A 1 80 ? -0.583 3.184 10.522 1.00 93.06 80 MET A N 1
ATOM 591 C CA . MET A 1 80 ? -0.188 2.094 9.619 1.00 93.06 80 MET A CA 1
ATOM 592 C C . MET A 1 80 ? -0.638 2.352 8.175 1.00 93.06 80 MET A C 1
ATOM 594 O O . MET A 1 80 ? 0.179 2.266 7.265 1.00 93.06 80 MET A O 1
ATOM 598 N N . ALA A 1 81 ? -1.878 2.811 7.958 1.00 93.94 81 ALA A N 1
ATOM 599 C CA . ALA A 1 81 ? -2.331 3.212 6.623 1.00 93.94 81 ALA A CA 1
ATOM 600 C C . ALA A 1 81 ? -1.456 4.322 6.002 1.00 93.94 81 ALA A C 1
ATOM 602 O O . ALA A 1 81 ? -1.256 4.341 4.788 1.00 93.94 81 ALA A O 1
ATOM 603 N N . GLY A 1 82 ? -0.904 5.227 6.818 1.00 94.62 82 GLY A N 1
ATOM 604 C CA . GLY A 1 82 ? 0.001 6.285 6.362 1.00 94.62 82 GLY A CA 1
ATOM 605 C C . GLY A 1 82 ? 1.359 5.782 5.857 1.00 94.62 82 GLY A C 1
ATOM 606 O O . GLY A 1 82 ? 1.923 6.373 4.935 1.00 94.62 82 GLY A O 1
ATOM 607 N N . ILE A 1 83 ? 1.875 4.677 6.403 1.00 96.00 83 ILE A N 1
ATOM 608 C CA . ILE A 1 83 ? 3.186 4.127 6.019 1.00 96.00 83 ILE A CA 1
ATOM 609 C C . ILE A 1 83 ? 3.157 3.598 4.572 1.00 96.00 83 ILE A C 1
ATOM 611 O O . ILE A 1 83 ? 4.126 3.780 3.832 1.00 96.00 83 ILE A O 1
ATOM 615 N N . ILE A 1 84 ? 2.017 3.075 4.110 1.00 95.50 84 ILE A N 1
ATOM 616 C CA . ILE A 1 84 ? 1.823 2.618 2.723 1.00 95.50 84 ILE A CA 1
ATOM 617 C C . ILE A 1 84 ? 2.103 3.729 1.700 1.00 95.50 84 ILE A C 1
ATOM 619 O O . ILE A 1 84 ? 2.729 3.485 0.666 1.00 95.50 84 ILE A O 1
ATOM 623 N N . ALA A 1 85 ? 1.690 4.969 1.982 1.00 95.94 85 ALA A N 1
ATOM 624 C CA . ALA A 1 85 ? 1.955 6.097 1.088 1.00 95.94 85 ALA A CA 1
ATOM 625 C C . ALA A 1 85 ? 3.459 6.406 0.980 1.00 95.94 85 ALA A C 1
ATOM 627 O O . ALA A 1 85 ? 3.942 6.779 -0.092 1.00 95.94 85 ALA A O 1
ATOM 628 N N . ILE A 1 86 ? 4.211 6.199 2.066 1.00 96.62 86 ILE A N 1
ATOM 629 C CA . ILE A 1 86 ? 5.665 6.389 2.090 1.00 96.62 86 ILE A CA 1
ATOM 630 C C . ILE A 1 86 ? 6.350 5.350 1.194 1.00 96.62 86 ILE A C 1
ATOM 632 O O . ILE A 1 86 ? 7.297 5.694 0.488 1.00 96.62 86 ILE A O 1
ATOM 636 N N . TYR A 1 87 ? 5.853 4.110 1.140 1.00 95.75 87 TYR A N 1
ATOM 637 C CA . TYR A 1 87 ? 6.392 3.090 0.232 1.00 95.75 87 TYR A CA 1
ATOM 638 C C . TYR A 1 87 ? 6.288 3.516 -1.239 1.00 95.75 87 TYR A C 1
ATOM 640 O O . TYR A 1 87 ? 7.276 3.439 -1.973 1.00 95.75 87 TYR A O 1
ATOM 648 N N . GLY A 1 88 ? 5.129 4.038 -1.653 1.00 94.81 88 GLY A N 1
ATOM 649 C CA . GLY A 1 88 ? 4.935 4.587 -3.000 1.00 94.81 88 GLY A CA 1
ATOM 650 C C . GLY A 1 88 ? 5.812 5.811 -3.280 1.00 94.81 88 GLY A C 1
ATOM 651 O O . GLY A 1 88 ? 6.402 5.913 -4.357 1.00 94.81 88 GLY A O 1
ATOM 652 N N . LEU A 1 89 ? 5.955 6.708 -2.297 1.00 95.94 89 LEU A N 1
ATOM 653 C CA . LEU A 1 89 ? 6.806 7.898 -2.399 1.00 95.94 89 LEU A CA 1
ATOM 654 C C . LEU A 1 89 ? 8.278 7.538 -2.620 1.00 95.94 89 LEU A C 1
ATOM 656 O O . LEU A 1 89 ? 8.916 8.107 -3.505 1.00 95.94 89 LEU A O 1
ATOM 660 N N . VAL A 1 90 ? 8.813 6.582 -1.857 1.00 96.06 90 VAL A N 1
ATOM 661 C CA . VAL A 1 90 ? 10.212 6.149 -1.988 1.00 96.06 90 VAL A CA 1
ATOM 662 C C . VAL A 1 90 ? 10.484 5.617 -3.397 1.00 96.06 90 VAL A C 1
ATOM 664 O O . VAL A 1 90 ? 11.462 6.025 -4.021 1.00 96.06 90 VAL A O 1
ATOM 667 N N . VAL A 1 91 ? 9.607 4.767 -3.942 1.00 95.31 91 VAL A N 1
ATOM 668 C CA . VAL A 1 91 ? 9.773 4.233 -5.307 1.00 95.31 91 VAL A CA 1
ATOM 669 C C . VAL A 1 91 ? 9.648 5.333 -6.364 1.00 95.31 91 VAL A C 1
ATOM 671 O O . VAL A 1 91 ? 10.453 5.370 -7.295 1.00 95.31 91 VAL A O 1
ATOM 674 N N . ALA A 1 92 ? 8.698 6.260 -6.214 1.00 94.62 92 ALA A N 1
ATOM 675 C CA . ALA A 1 92 ? 8.534 7.377 -7.144 1.00 94.62 92 ALA A CA 1
ATOM 676 C C . ALA A 1 92 ? 9.786 8.271 -7.202 1.00 94.62 92 ALA A C 1
ATOM 678 O O . ALA A 1 92 ? 10.238 8.619 -8.294 1.00 94.62 92 ALA A O 1
ATOM 679 N N . VAL A 1 93 ? 10.392 8.585 -6.049 1.00 94.75 93 VAL A N 1
ATOM 680 C CA . VAL A 1 93 ? 11.635 9.376 -5.975 1.00 94.75 93 VAL A CA 1
ATOM 681 C C . VAL A 1 93 ? 12.820 8.621 -6.587 1.00 94.75 93 VAL A C 1
ATOM 683 O O . VAL A 1 93 ? 13.619 9.224 -7.306 1.00 94.75 93 VAL A O 1
ATOM 686 N N . LEU A 1 94 ? 12.924 7.305 -6.368 1.00 92.88 94 LEU A N 1
ATOM 687 C CA . LEU A 1 94 ? 13.977 6.481 -6.978 1.00 92.88 94 LEU A CA 1
ATOM 688 C C . LEU A 1 94 ? 13.883 6.466 -8.511 1.00 92.88 94 LEU A C 1
ATOM 690 O O . LEU A 1 94 ? 14.902 6.618 -9.186 1.00 92.88 94 LEU A O 1
ATOM 694 N N . ILE A 1 95 ? 12.671 6.325 -9.059 1.00 91.50 95 ILE A N 1
ATOM 695 C CA . ILE A 1 95 ? 12.433 6.373 -10.509 1.00 91.50 95 ILE A CA 1
ATOM 696 C C . ILE A 1 95 ? 12.743 7.775 -11.051 1.00 91.50 95 ILE A C 1
ATOM 698 O O . ILE A 1 95 ? 13.473 7.894 -12.036 1.00 91.50 95 ILE A O 1
ATOM 702 N N . ALA A 1 96 ? 12.258 8.832 -10.388 1.00 89.44 96 ALA A N 1
ATOM 703 C CA . ALA A 1 96 ? 12.502 10.227 -10.769 1.00 89.44 96 ALA A CA 1
ATOM 704 C C . ALA A 1 96 ? 13.999 10.567 -10.851 1.00 89.44 96 ALA A C 1
ATOM 706 O O . ALA A 1 96 ? 14.426 11.244 -11.783 1.00 89.44 96 ALA A O 1
ATOM 707 N N . GLY A 1 97 ? 14.809 10.041 -9.929 1.00 88.44 97 GLY A N 1
ATOM 708 C CA . GLY A 1 97 ? 16.257 10.261 -9.910 1.00 88.44 97 GLY A CA 1
ATOM 709 C C . GLY A 1 97 ? 17.037 9.612 -11.063 1.00 88.44 97 GLY A C 1
ATOM 710 O O . GLY A 1 97 ? 18.213 9.920 -11.234 1.00 88.44 97 GLY A O 1
ATOM 711 N N . GLN A 1 98 ? 16.426 8.715 -11.845 1.00 83.56 98 GLN A N 1
ATOM 712 C CA . GLN A 1 98 ? 17.067 8.020 -12.976 1.00 83.56 98 GLN A CA 1
ATOM 713 C C . GLN A 1 98 ? 16.508 8.433 -14.347 1.00 83.56 98 GLN A C 1
ATOM 715 O O . GLN A 1 98 ? 16.960 7.925 -15.376 1.00 83.56 98 GLN A O 1
ATOM 720 N N . LEU A 1 99 ? 15.538 9.352 -14.387 1.00 79.81 99 LEU A N 1
ATOM 721 C CA . LEU A 1 99 ? 14.985 9.894 -15.628 1.00 79.81 99 LEU A CA 1
ATOM 722 C C . LEU A 1 99 ? 15.988 10.868 -16.269 1.00 79.81 99 LEU A C 1
ATOM 724 O O . LEU A 1 99 ? 15.974 12.067 -16.005 1.00 79.81 99 LEU A O 1
ATOM 728 N N . THR A 1 100 ? 16.870 10.348 -17.125 1.00 76.06 100 THR A N 1
ATOM 729 C CA . THR A 1 100 ? 17.794 11.154 -17.935 1.00 76.06 100 THR A CA 1
ATOM 730 C C . THR A 1 100 ? 17.321 11.242 -19.384 1.00 76.06 100 THR A C 1
ATOM 732 O O . THR A 1 100 ? 16.996 10.245 -20.031 1.00 76.06 100 THR A O 1
ATOM 735 N N . VAL A 1 101 ? 17.277 12.466 -19.909 1.00 66.94 101 VAL A N 1
ATOM 736 C CA . VAL A 1 101 ? 16.877 12.752 -21.291 1.00 66.94 101 VAL A CA 1
ATOM 737 C C . VAL A 1 101 ? 18.050 12.398 -22.214 1.00 66.94 101 VAL A C 1
ATOM 739 O O . VAL A 1 101 ? 19.111 13.008 -22.118 1.00 66.94 101 VAL A O 1
ATOM 742 N N . GLY A 1 102 ? 17.891 11.379 -23.066 1.00 63.53 102 GLY A N 1
ATOM 743 C CA . GLY A 1 102 ? 18.861 11.035 -24.122 1.00 63.53 102 GLY A CA 1
ATOM 744 C C . GLY A 1 102 ? 19.556 9.668 -24.028 1.00 63.53 102 GLY A C 1
ATOM 745 O O . GLY A 1 102 ? 20.207 9.278 -24.990 1.00 63.53 102 GLY A O 1
ATOM 746 N N . GLN A 1 103 ? 19.420 8.913 -22.927 1.00 67.25 103 GLN A N 1
ATOM 747 C CA . GLN A 1 103 ? 20.009 7.558 -22.765 1.00 67.25 103 GLN A CA 1
ATOM 748 C C . GLN A 1 103 ? 19.009 6.539 -22.186 1.00 67.25 103 GLN A C 1
ATOM 750 O O . GLN A 1 103 ? 19.375 5.563 -21.520 1.00 67.25 103 GLN A O 1
ATOM 755 N N . TYR A 1 104 ? 17.719 6.783 -22.407 1.00 75.38 104 TYR A N 1
ATOM 756 C CA . TYR A 1 104 ? 16.650 5.994 -21.817 1.00 75.38 104 TYR A CA 1
ATOM 757 C C . TYR A 1 104 ? 16.114 4.971 -22.824 1.00 75.38 104 TYR A C 1
ATOM 759 O O . TYR A 1 104 ? 15.521 5.330 -23.838 1.00 75.38 104 TYR A O 1
ATOM 767 N N . THR A 1 105 ? 16.353 3.685 -22.561 1.00 84.56 105 THR A N 1
ATOM 768 C CA . THR A 1 105 ? 15.877 2.590 -23.417 1.00 84.56 105 THR A CA 1
ATOM 769 C C . THR A 1 105 ? 14.444 2.202 -23.050 1.00 84.56 105 THR A C 1
ATOM 771 O O . THR A 1 105 ? 14.041 2.301 -21.888 1.00 84.56 105 THR A O 1
ATOM 774 N N . ILE A 1 106 ? 13.673 1.698 -24.021 1.00 84.38 106 ILE A N 1
ATOM 775 C CA . ILE A 1 106 ? 12.287 1.233 -23.796 1.00 84.38 106 ILE A CA 1
ATOM 776 C C . ILE A 1 106 ? 12.229 0.177 -22.685 1.00 84.38 106 ILE A C 1
ATOM 778 O O . ILE A 1 106 ? 11.334 0.205 -21.843 1.00 84.38 106 ILE A O 1
ATOM 782 N N . PHE A 1 107 ? 13.213 -0.728 -22.645 1.00 84.75 107 PHE A N 1
ATOM 783 C CA . PHE A 1 107 ? 13.307 -1.758 -21.612 1.00 84.75 107 PHE A CA 1
ATOM 784 C C . PHE A 1 10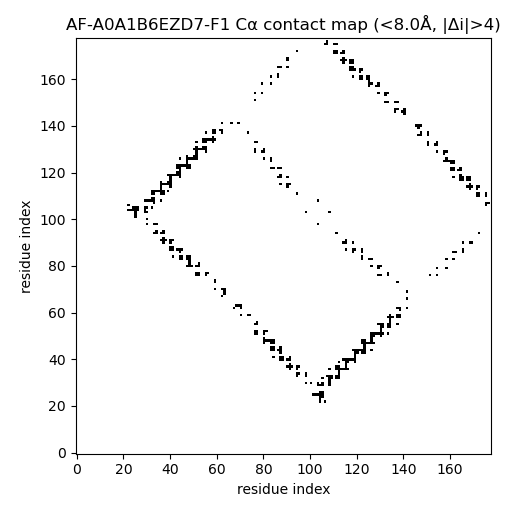7 ? 13.363 -1.155 -20.201 1.00 84.75 107 PHE A C 1
ATOM 786 O O . PHE A 1 107 ? 12.615 -1.588 -19.327 1.00 84.75 107 PHE A O 1
ATOM 793 N N . LYS A 1 108 ? 14.179 -0.113 -19.982 1.00 86.56 108 LYS A N 1
ATOM 794 C CA . LYS A 1 108 ? 14.233 0.589 -18.688 1.00 86.56 108 LYS A CA 1
ATOM 795 C C . LYS A 1 108 ? 12.886 1.233 -18.345 1.00 86.56 108 LYS A C 1
ATOM 797 O O . LYS A 1 108 ? 12.426 1.104 -17.213 1.00 86.56 108 LYS A O 1
ATOM 802 N N . GLY A 1 109 ? 12.222 1.836 -19.334 1.00 88.06 109 GLY A N 1
ATOM 803 C CA . GLY A 1 109 ? 10.890 2.429 -19.177 1.00 88.06 109 GLY A CA 1
ATOM 804 C C . GLY A 1 109 ? 9.822 1.437 -18.742 1.00 88.06 109 GLY A C 1
ATOM 805 O O . GLY A 1 109 ? 9.107 1.689 -17.774 1.00 88.06 109 GLY A O 1
ATOM 806 N N . LEU A 1 110 ? 9.748 0.280 -19.400 1.00 88.81 110 LEU A N 1
ATOM 807 C CA . LEU A 1 110 ? 8.798 -0.775 -19.040 1.00 88.81 110 LEU A CA 1
ATOM 808 C C . LEU A 1 110 ? 9.106 -1.389 -17.670 1.00 88.81 110 LEU A C 1
ATOM 810 O O . LEU A 1 110 ? 8.180 -1.694 -16.919 1.00 88.81 110 LEU A O 1
ATOM 814 N N . VAL A 1 111 ? 10.384 -1.530 -17.306 1.00 91.38 111 VAL A N 1
ATOM 815 C CA . VAL A 1 111 ? 10.770 -2.013 -15.972 1.00 91.38 111 VAL A CA 1
ATOM 816 C C . VAL A 1 111 ? 10.393 -1.002 -14.883 1.00 91.38 111 VAL A C 1
ATOM 818 O O . VAL A 1 111 ? 9.886 -1.413 -13.841 1.00 91.38 111 VAL A O 1
ATOM 821 N N . HIS A 1 112 ? 10.576 0.306 -15.100 1.00 92.81 112 HIS A N 1
ATOM 822 C CA . HIS A 1 112 ? 10.131 1.338 -14.149 1.00 92.81 112 HIS A CA 1
ATOM 823 C C . HIS A 1 112 ? 8.605 1.427 -14.052 1.00 92.81 112 HIS A C 1
ATOM 825 O O . HIS A 1 112 ? 8.081 1.571 -12.947 1.00 92.81 112 HIS A O 1
ATOM 831 N N . LEU A 1 113 ? 7.888 1.264 -15.167 1.00 93.19 113 LEU A N 1
ATOM 832 C CA . LEU A 1 113 ? 6.431 1.148 -15.154 1.00 93.19 113 LEU A CA 1
ATOM 833 C C . LEU A 1 113 ? 5.976 -0.065 -14.332 1.00 93.19 113 LEU A C 1
ATOM 835 O O . LEU A 1 113 ? 5.127 0.069 -13.454 1.00 93.19 113 LEU A O 1
ATOM 839 N N . GLY A 1 114 ? 6.574 -1.235 -14.569 1.00 93.75 114 GLY A N 1
ATOM 840 C CA . GLY A 1 114 ? 6.274 -2.456 -13.821 1.00 93.75 114 GLY A CA 1
ATOM 841 C C . GLY A 1 114 ? 6.589 -2.332 -12.328 1.00 93.75 114 GLY A C 1
ATOM 842 O O . GLY A 1 114 ? 5.788 -2.755 -11.498 1.00 93.75 114 GLY A O 1
ATOM 843 N N . ALA A 1 115 ? 7.712 -1.699 -11.976 1.00 94.56 115 ALA A N 1
ATOM 844 C CA . ALA A 1 115 ? 8.082 -1.435 -10.587 1.00 94.56 115 ALA A CA 1
ATOM 845 C C . ALA A 1 115 ? 7.071 -0.510 -9.886 1.00 94.56 115 ALA A C 1
ATOM 847 O O . ALA A 1 115 ? 6.662 -0.796 -8.760 1.00 94.56 115 ALA A O 1
ATOM 848 N N . GLY A 1 116 ? 6.633 0.560 -10.558 1.00 95.38 116 GLY A N 1
ATOM 849 C CA . GLY A 1 116 ? 5.647 1.497 -10.020 1.00 95.38 116 GLY A CA 1
ATOM 850 C C . GLY A 1 116 ? 4.256 0.884 -9.841 1.00 95.38 116 GLY A C 1
ATOM 851 O O . GLY A 1 116 ? 3.634 1.049 -8.790 1.00 95.38 116 GLY A O 1
ATOM 852 N N . LEU A 1 117 ? 3.790 0.101 -10.817 1.00 96.38 117 LEU A N 1
ATOM 853 C CA . LEU A 1 117 ? 2.503 -0.595 -10.726 1.00 96.38 117 LEU A CA 1
ATOM 854 C C . LEU A 1 117 ? 2.507 -1.695 -9.657 1.00 96.38 117 LEU A C 1
ATOM 856 O O . LEU A 1 117 ? 1.511 -1.847 -8.951 1.00 96.38 117 LEU A O 1
ATOM 860 N N . ALA A 1 118 ? 3.614 -2.429 -9.502 1.00 95.81 118 ALA A N 1
ATOM 861 C CA . ALA A 1 118 ? 3.735 -3.477 -8.491 1.00 95.81 118 ALA A CA 1
ATOM 862 C C . ALA A 1 118 ? 3.553 -2.925 -7.068 1.00 95.81 118 ALA A C 1
ATOM 864 O O . ALA A 1 118 ? 2.731 -3.457 -6.324 1.00 95.81 118 ALA A O 1
ATOM 865 N N . VAL A 1 119 ? 4.259 -1.839 -6.713 1.00 96.75 119 VAL A N 1
ATOM 866 C CA . VAL A 1 119 ? 4.122 -1.203 -5.388 1.00 96.75 119 VAL A CA 1
ATOM 867 C C . VAL A 1 119 ? 2.771 -0.501 -5.224 1.00 96.75 119 VAL A C 1
ATOM 869 O O . VAL A 1 119 ? 2.160 -0.580 -4.159 1.00 96.75 119 VAL A O 1
ATOM 872 N N . GLY A 1 120 ? 2.276 0.144 -6.284 1.00 96.44 120 GLY A N 1
ATOM 873 C CA . GLY A 1 120 ? 1.019 0.882 -6.255 1.00 96.44 120 GLY A CA 1
ATOM 874 C C . GLY A 1 120 ? -0.183 -0.022 -5.979 1.00 96.44 120 GLY A C 1
ATOM 875 O O . GLY A 1 120 ? -0.945 0.233 -5.046 1.00 96.44 120 GLY A O 1
ATOM 876 N N . PHE A 1 121 ? -0.342 -1.110 -6.740 1.00 96.88 121 PHE A N 1
ATOM 877 C CA . PHE A 1 121 ? -1.466 -2.035 -6.555 1.00 96.88 121 PHE A CA 1
ATOM 878 C C . PHE A 1 121 ? -1.368 -2.850 -5.261 1.00 96.88 121 PHE A C 1
ATOM 880 O O . PHE A 1 121 ? -2.394 -3.071 -4.613 1.00 96.88 121 PHE A O 1
ATOM 887 N N . SER A 1 122 ? -0.166 -3.264 -4.844 1.00 96.56 122 SER A N 1
ATOM 888 C CA . SER A 1 122 ? 0.002 -3.936 -3.549 1.00 96.56 122 SER A CA 1
ATOM 889 C C . SER A 1 122 ? -0.324 -3.003 -2.384 1.00 96.56 122 SER A C 1
ATOM 891 O O . SER A 1 122 ? -0.981 -3.420 -1.432 1.00 96.56 122 SER A O 1
ATOM 893 N N . GLY A 1 123 ? 0.099 -1.735 -2.468 1.00 96.00 123 GLY A N 1
ATOM 894 C CA . GLY A 1 123 ? -0.189 -0.714 -1.464 1.00 96.00 123 GLY A CA 1
ATOM 895 C C . GLY A 1 123 ? -1.679 -0.388 -1.393 1.00 96.00 123 GLY A C 1
ATOM 896 O O . GLY A 1 123 ? -2.247 -0.319 -0.304 1.00 96.00 123 GLY A O 1
ATOM 897 N N . LEU A 1 124 ? -2.343 -0.288 -2.547 1.00 96.94 124 LEU A N 1
ATOM 898 C CA . LEU A 1 124 ? -3.793 -0.135 -2.620 1.00 96.94 124 LEU A CA 1
ATOM 899 C C . LEU A 1 124 ? -4.509 -1.292 -1.901 1.00 96.94 124 LEU A C 1
ATOM 901 O O . LEU A 1 124 ? -5.329 -1.050 -1.016 1.00 96.94 124 LEU A O 1
ATOM 905 N N . ALA A 1 125 ? -4.169 -2.540 -2.232 1.00 96.69 125 ALA A N 1
ATOM 906 C CA . ALA A 1 125 ? -4.772 -3.723 -1.619 1.00 96.69 125 ALA A CA 1
ATOM 907 C C . ALA A 1 125 ? -4.525 -3.798 -0.099 1.00 96.69 125 ALA A C 1
ATOM 909 O O . ALA A 1 125 ? -5.457 -4.076 0.662 1.00 96.69 125 ALA A O 1
ATOM 910 N N . ALA A 1 126 ? -3.303 -3.495 0.352 1.00 96.19 126 ALA A N 1
ATOM 911 C CA . ALA A 1 126 ? -2.960 -3.439 1.773 1.00 96.19 126 ALA A CA 1
ATOM 912 C C . ALA A 1 126 ? -3.776 -2.361 2.511 1.00 96.19 126 ALA A C 1
ATOM 914 O O . ALA A 1 126 ? -4.371 -2.639 3.553 1.00 96.19 126 ALA A O 1
ATOM 915 N N . GLY A 1 127 ? -3.899 -1.161 1.933 1.00 96.19 127 GLY A N 1
ATOM 916 C CA . GLY A 1 127 ? -4.683 -0.063 2.504 1.00 96.19 127 GLY A CA 1
ATOM 917 C C . GLY A 1 127 ? -6.178 -0.382 2.613 1.00 96.19 127 GLY A C 1
ATOM 918 O O . GLY A 1 127 ? -6.812 -0.054 3.621 1.00 96.19 127 GLY A O 1
ATOM 919 N N . PHE A 1 128 ? -6.737 -1.097 1.629 1.00 96.81 128 PHE A N 1
ATOM 920 C CA . PHE A 1 128 ? -8.110 -1.611 1.691 1.00 96.81 128 PHE A CA 1
ATOM 921 C C . PHE A 1 128 ? -8.314 -2.591 2.851 1.00 96.81 128 PHE A C 1
ATOM 923 O O . PHE A 1 128 ? -9.281 -2.451 3.607 1.00 96.81 128 PHE A O 1
ATOM 930 N N . ALA A 1 129 ? -7.399 -3.550 3.019 1.00 96.12 129 ALA A N 1
ATOM 931 C CA . ALA A 1 129 ? -7.458 -4.520 4.109 1.00 96.12 129 ALA A CA 1
ATOM 932 C C . ALA A 1 129 ? -7.353 -3.835 5.483 1.00 96.12 129 ALA A C 1
ATOM 934 O O . ALA A 1 129 ? -8.194 -4.067 6.355 1.00 96.12 129 ALA A O 1
ATOM 935 N N . ILE A 1 130 ? -6.383 -2.929 5.648 1.00 96.69 130 ILE A N 1
ATOM 936 C CA . ILE A 1 130 ? -6.170 -2.162 6.884 1.00 96.69 130 ILE A CA 1
ATOM 937 C C . ILE A 1 130 ? -7.392 -1.318 7.234 1.00 96.69 130 ILE A C 1
ATOM 939 O O . ILE A 1 130 ? -7.799 -1.304 8.391 1.00 96.69 130 ILE A O 1
ATOM 943 N N . GLY A 1 131 ? -8.020 -0.658 6.258 1.00 95.81 131 GLY A N 1
ATOM 944 C CA . GLY A 1 131 ? -9.200 0.172 6.508 1.00 95.81 131 GLY A CA 1
ATOM 945 C C . GLY A 1 131 ? -10.398 -0.609 7.051 1.00 95.81 131 GLY A C 1
ATOM 946 O O . GLY A 1 131 ? -11.068 -0.155 7.979 1.00 95.81 131 GLY A O 1
ATOM 947 N N . ILE A 1 132 ? -10.670 -1.793 6.492 1.00 96.25 132 ILE A N 1
ATOM 948 C CA . ILE A 1 132 ? -11.812 -2.632 6.898 1.00 96.25 132 ILE A CA 1
ATOM 949 C C . ILE A 1 132 ? -11.558 -3.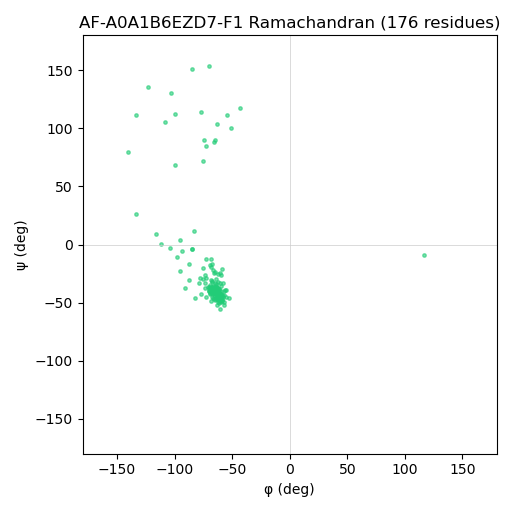277 8.267 1.00 96.25 132 ILE A C 1
ATOM 951 O O . ILE A 1 132 ? -12.437 -3.263 9.137 1.00 96.25 132 ILE A O 1
ATOM 955 N N . VAL A 1 133 ? -10.349 -3.815 8.467 1.00 96.12 133 VAL A N 1
ATOM 956 C CA . VAL A 1 133 ? -9.925 -4.388 9.753 1.00 96.12 133 VAL A CA 1
ATOM 957 C C . VAL A 1 133 ? -9.867 -3.304 10.828 1.00 96.12 133 VAL A C 1
ATOM 959 O O . VAL A 1 133 ? -10.293 -3.547 11.954 1.00 96.12 133 VAL A O 1
ATOM 962 N N . GLY A 1 134 ? -9.403 -2.104 10.479 1.00 95.12 134 GLY A N 1
ATOM 963 C CA . GLY A 1 134 ? -9.335 -0.941 11.354 1.00 95.12 134 GLY A CA 1
ATOM 964 C C . GLY A 1 134 ? -10.711 -0.519 11.860 1.00 95.12 134 GLY A C 1
ATOM 965 O O . GLY A 1 134 ? -10.911 -0.499 13.069 1.00 95.12 134 GLY A O 1
ATOM 966 N N . ASP A 1 135 ? -11.681 -0.261 10.972 1.00 94.75 135 ASP A N 1
ATOM 967 C CA . ASP A 1 135 ? -13.047 0.148 11.363 1.00 94.75 135 ASP A CA 1
ATOM 968 C C . ASP A 1 135 ? -13.744 -0.907 12.243 1.00 94.75 135 ASP A C 1
ATOM 970 O O . ASP A 1 135 ? -14.315 -0.588 13.289 1.00 94.75 135 ASP A O 1
ATOM 974 N N . SER A 1 136 ? -13.642 -2.187 11.877 1.00 93.88 136 SER A N 1
ATOM 975 C CA . SER A 1 136 ? -14.251 -3.278 12.655 1.00 93.88 136 SER A CA 1
ATOM 976 C C . SER A 1 136 ? -13.530 -3.501 13.992 1.00 93.88 136 SER A C 1
ATOM 978 O O . SER A 1 136 ? -14.163 -3.716 15.028 1.00 93.88 136 SER A O 1
ATOM 980 N N . GLY A 1 137 ? -12.199 -3.416 13.986 1.00 93.25 137 GLY A N 1
ATOM 981 C CA . GLY A 1 137 ? -11.341 -3.651 15.142 1.00 93.25 137 GLY A CA 1
ATOM 982 C C . GLY A 1 137 ? -11.466 -2.572 16.214 1.00 93.25 137 GLY A C 1
ATOM 983 O O . GLY A 1 137 ? -11.562 -2.903 17.401 1.00 93.25 137 GLY A O 1
ATOM 984 N N . VAL A 1 138 ? -11.545 -1.292 15.828 1.00 93.25 138 VAL A N 1
ATOM 985 C CA . VAL A 1 138 ? -11.727 -0.191 16.794 1.00 93.25 138 VAL A CA 1
ATOM 986 C C . VAL A 1 138 ? -13.111 -0.244 17.446 1.00 93.25 138 VAL A C 1
ATOM 988 O O . VAL A 1 138 ? -13.225 -0.038 18.656 1.00 93.25 138 VAL A O 1
ATOM 991 N N . ARG A 1 139 ? -14.154 -0.627 16.695 1.00 91.56 139 ARG A N 1
ATOM 992 C CA . ARG A 1 139 ? -15.508 -0.839 17.238 1.00 91.56 139 ARG A CA 1
ATOM 993 C C . ARG A 1 139 ? -15.572 -2.043 18.181 1.00 91.56 139 ARG A C 1
ATOM 995 O O . ARG A 1 139 ? -16.196 -1.955 19.236 1.00 91.56 139 ARG A O 1
ATOM 1002 N N . GLY A 1 140 ? -14.898 -3.145 17.849 1.00 90.81 140 GLY A N 1
ATOM 1003 C CA . GLY A 1 140 ? -14.806 -4.323 18.721 1.00 90.81 140 GLY A CA 1
ATOM 1004 C C . GLY A 1 140 ? -14.030 -4.044 20.013 1.00 90.81 140 GLY A C 1
ATOM 1005 O O . GLY A 1 140 ? -14.458 -4.428 21.103 1.00 90.81 140 GLY A O 1
ATOM 1006 N N . THR A 1 141 ? -12.935 -3.287 19.910 1.00 90.31 141 THR A N 1
ATOM 1007 C CA . THR A 1 141 ? -12.121 -2.869 21.065 1.00 90.31 141 THR A CA 1
ATOM 1008 C C . THR A 1 141 ? -12.902 -1.953 22.012 1.00 90.31 141 THR A C 1
ATOM 1010 O O . THR A 1 141 ? -12.682 -1.994 23.224 1.00 90.31 141 THR A O 1
ATOM 1013 N N . ALA A 1 142 ? -13.863 -1.181 21.490 1.00 88.88 142 ALA A N 1
ATOM 1014 C CA . ALA A 1 142 ? -14.770 -0.380 22.308 1.00 88.88 142 ALA A CA 1
ATOM 1015 C C . ALA A 1 142 ? -15.599 -1.239 23.275 1.00 88.88 142 ALA A C 1
ATOM 1017 O O . ALA A 1 142 ? -15.866 -0.795 24.391 1.00 88.88 142 ALA A O 1
ATOM 1018 N N . GLN A 1 143 ? -15.993 -2.450 22.862 1.00 90.50 143 GLN A N 1
ATOM 1019 C CA . GLN A 1 143 ? -16.773 -3.385 23.679 1.00 90.50 143 GLN A CA 1
ATOM 1020 C C . GLN A 1 143 ? -15.879 -4.186 24.630 1.00 90.50 143 GLN A C 1
ATOM 1022 O O . GLN A 1 143 ? -16.186 -4.298 25.817 1.00 90.50 143 GLN A O 1
ATOM 1027 N N . GLN A 1 144 ? -14.757 -4.719 24.132 1.00 91.00 144 GLN A N 1
ATOM 1028 C CA . GLN A 1 144 ? -13.802 -5.483 24.935 1.00 91.00 144 GLN A CA 1
ATOM 1029 C C . GLN A 1 144 ? -12.359 -5.032 24.664 1.00 91.00 144 GLN A C 1
ATOM 1031 O O . GLN A 1 144 ? -11.802 -5.3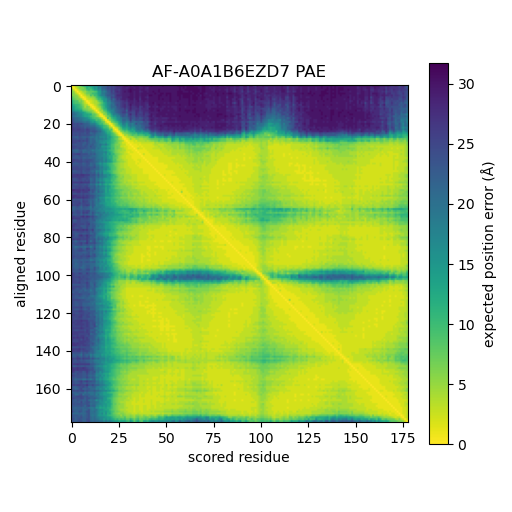48 23.610 1.00 91.00 144 GLN A O 1
ATOM 1036 N N . PRO A 1 145 ? -11.676 -4.393 25.634 1.00 87.19 145 PRO A N 1
ATOM 1037 C CA . PRO A 1 145 ? -10.322 -3.876 25.426 1.00 87.19 145 PRO A CA 1
ATOM 1038 C C . PRO A 1 145 ? -9.267 -4.980 25.240 1.00 87.19 145 PRO A C 1
ATOM 1040 O O . PRO A 1 145 ? -8.181 -4.716 24.732 1.00 87.19 145 PRO A O 1
ATOM 1043 N N . ARG A 1 146 ? -9.576 -6.233 25.607 1.00 90.56 146 ARG A N 1
ATOM 1044 C CA . ARG A 1 146 ? -8.691 -7.393 25.392 1.00 90.56 146 ARG A CA 1
ATOM 1045 C C . ARG A 1 146 ? -8.507 -7.734 23.904 1.00 90.56 146 ARG A C 1
ATOM 1047 O O . ARG A 1 146 ? -7.495 -8.331 23.554 1.00 90.56 146 ARG A O 1
ATOM 1054 N N . LEU A 1 147 ? -9.433 -7.317 23.031 1.00 90.69 147 LEU A N 1
ATOM 1055 C CA . LEU A 1 147 ? -9.351 -7.530 21.577 1.00 90.69 147 LEU A CA 1
ATOM 1056 C C . LEU A 1 147 ? -8.299 -6.641 20.891 1.00 90.69 147 LEU A C 1
ATOM 1058 O O . LEU A 1 147 ? -7.932 -6.902 19.746 1.00 90.69 147 LEU A O 1
ATOM 1062 N N . PHE A 1 148 ? -7.769 -5.635 21.592 1.00 90.31 148 PHE A N 1
ATOM 1063 C CA . PHE A 1 148 ? -6.808 -4.677 21.048 1.00 90.31 148 PHE A CA 1
ATOM 1064 C C . PHE A 1 148 ? -5.542 -5.337 20.479 1.00 90.31 148 PHE A C 1
ATOM 1066 O O . PHE A 1 148 ? -5.096 -4.998 19.385 1.00 90.31 148 PHE A O 1
ATOM 1073 N N . VAL A 1 149 ? -4.987 -6.321 21.194 1.00 93.25 149 VAL A N 1
ATOM 1074 C CA . VAL A 1 149 ? -3.779 -7.042 20.753 1.00 93.25 149 VAL A CA 1
ATOM 1075 C C . VAL A 1 149 ? -4.067 -7.874 19.499 1.00 93.25 149 VAL A C 1
ATOM 1077 O O . VAL A 1 149 ? -3.252 -7.908 18.580 1.00 93.25 149 VAL A O 1
ATOM 1080 N N . GLY A 1 150 ? -5.252 -8.491 19.427 1.00 93.12 150 GLY A N 1
ATOM 1081 C CA . GLY A 1 150 ? -5.688 -9.257 18.257 1.00 93.12 150 GLY A CA 1
ATOM 1082 C C . GLY A 1 150 ? -5.843 -8.383 17.012 1.00 93.12 150 GLY A C 1
ATOM 1083 O O . GLY A 1 150 ? -5.383 -8.763 15.939 1.00 93.12 150 GLY A O 1
ATOM 1084 N N . MET A 1 151 ? -6.409 -7.181 17.163 1.00 93.81 151 MET A N 1
ATOM 1085 C CA . MET A 1 151 ? -6.513 -6.204 16.074 1.00 93.81 151 MET A CA 1
ATOM 1086 C C . MET A 1 151 ? -5.132 -5.827 15.517 1.00 93.81 151 MET A C 1
ATOM 1088 O O . MET A 1 151 ? -4.943 -5.851 14.303 1.00 93.81 151 MET A O 1
ATOM 1092 N N . ILE A 1 152 ? -4.159 -5.521 16.384 1.00 95.00 152 ILE A N 1
ATOM 1093 C CA . ILE A 1 152 ? -2.797 -5.162 15.954 1.00 95.00 152 ILE A CA 1
ATOM 1094 C C . ILE A 1 152 ? -2.145 -6.306 15.175 1.00 95.00 152 ILE A C 1
ATOM 1096 O O . ILE A 1 152 ? -1.541 -6.065 14.133 1.00 95.00 152 ILE A O 1
ATOM 1100 N N . LEU A 1 153 ? -2.286 -7.548 15.645 1.00 95.00 153 LEU A N 1
ATOM 1101 C CA . LEU A 1 153 ? -1.701 -8.704 14.969 1.00 95.00 153 LEU A CA 1
ATOM 1102 C C . LEU A 1 153 ? -2.228 -8.848 13.531 1.00 95.00 153 LEU A C 1
ATOM 1104 O O . LEU A 1 153 ? -1.441 -9.062 12.612 1.00 95.00 153 LEU A O 1
ATOM 1108 N N . ILE A 1 154 ? -3.539 -8.677 13.323 1.00 95.50 154 ILE A N 1
ATOM 1109 C CA . ILE A 1 154 ? -4.147 -8.738 11.984 1.00 95.50 154 ILE A CA 1
ATOM 1110 C C . ILE A 1 154 ? -3.644 -7.581 11.106 1.00 95.50 154 ILE A C 1
ATOM 1112 O O . ILE A 1 154 ? -3.319 -7.794 9.939 1.00 95.50 154 ILE A O 1
ATOM 1116 N N . LEU A 1 155 ? -3.534 -6.370 11.663 1.00 94.81 155 LEU A N 1
ATOM 1117 C CA . LEU A 1 155 ? -3.033 -5.197 10.939 1.00 94.81 155 LEU A CA 1
ATOM 1118 C C . LEU A 1 155 ? -1.577 -5.366 10.484 1.00 94.81 155 LEU A C 1
ATOM 1120 O O . LEU A 1 155 ? -1.253 -4.995 9.360 1.00 94.81 155 LEU A O 1
ATOM 1124 N N . ILE A 1 156 ? -0.719 -5.992 11.295 1.00 96.06 156 ILE A N 1
ATOM 1125 C CA . ILE A 1 156 ? 0.670 -6.288 10.908 1.00 96.06 156 ILE A CA 1
ATOM 1126 C C . ILE A 1 156 ? 0.710 -7.247 9.712 1.00 96.06 156 ILE A C 1
ATOM 1128 O O . ILE A 1 156 ? 1.464 -7.015 8.770 1.00 96.06 156 ILE A O 1
ATOM 1132 N N . PHE A 1 157 ? -0.114 -8.299 9.701 1.00 94.81 157 PHE A N 1
ATOM 1133 C CA . PHE A 1 157 ? -0.176 -9.209 8.551 1.00 94.81 157 PHE A CA 1
ATOM 1134 C C . PHE A 1 157 ? -0.685 -8.522 7.278 1.00 94.81 157 PHE A C 1
ATOM 1136 O O . PHE A 1 157 ? -0.214 -8.846 6.188 1.00 94.81 157 PHE A O 1
ATOM 1143 N N . ALA A 1 158 ? -1.606 -7.564 7.408 1.00 94.56 158 ALA A N 1
ATOM 1144 C CA . ALA A 1 158 ? -2.078 -6.768 6.278 1.00 94.56 158 ALA A CA 1
ATOM 1145 C C . ALA A 1 158 ? -0.986 -5.827 5.733 1.00 94.56 158 ALA A C 1
ATOM 1147 O O . ALA A 1 158 ? -0.813 -5.733 4.519 1.00 94.56 158 ALA A O 1
ATOM 1148 N N . GLU A 1 159 ? -0.210 -5.186 6.609 1.00 94.62 159 GLU A N 1
ATOM 1149 C CA . GLU A 1 159 ? 0.870 -4.259 6.230 1.00 94.62 159 GLU A CA 1
ATOM 1150 C C . GLU A 1 159 ? 1.988 -4.953 5.439 1.00 94.62 159 GLU A C 1
ATOM 1152 O O . GLU A 1 159 ? 2.537 -4.410 4.476 1.00 94.62 159 GLU A O 1
ATOM 1157 N N . VAL A 1 160 ? 2.298 -6.199 5.802 1.00 96.25 160 VAL A N 1
ATOM 1158 C CA . VAL A 1 160 ? 3.342 -6.991 5.141 1.00 96.25 160 VAL A CA 1
ATOM 1159 C C . VAL A 1 160 ? 3.056 -7.191 3.640 1.00 96.25 160 VAL A C 1
ATOM 1161 O O . VAL A 1 160 ? 3.997 -7.282 2.849 1.00 96.25 160 VAL A O 1
ATOM 1164 N N . LEU A 1 161 ? 1.788 -7.153 3.209 1.00 94.19 161 LEU A N 1
ATOM 1165 C CA . LEU A 1 161 ? 1.417 -7.188 1.786 1.00 94.19 161 LEU A CA 1
ATOM 1166 C C . LEU A 1 161 ? 1.971 -5.981 1.008 1.00 94.19 161 LEU A C 1
ATOM 1168 O O . LEU A 1 161 ? 2.429 -6.136 -0.127 1.00 94.19 161 LEU A O 1
ATOM 1172 N N . GLY A 1 162 ? 1.974 -4.791 1.619 1.00 93.25 162 GLY A N 1
ATOM 1173 C CA . GLY A 1 162 ? 2.557 -3.579 1.037 1.00 93.25 162 GLY A CA 1
ATOM 1174 C C . GLY A 1 162 ? 4.085 -3.646 0.976 1.00 93.25 162 GLY A C 1
ATOM 1175 O O . GLY A 1 162 ? 4.686 -3.296 -0.043 1.00 93.25 162 GLY A O 1
ATOM 1176 N N . LEU A 1 163 ? 4.712 -4.186 2.027 1.00 94.94 163 LEU A N 1
ATOM 1177 C CA . LEU A 1 163 ? 6.163 -4.398 2.076 1.00 94.94 163 LEU A CA 1
ATOM 1178 C C . LEU A 1 163 ? 6.659 -5.348 0.982 1.00 94.94 163 LEU A C 1
ATOM 1180 O O . LEU A 1 163 ? 7.716 -5.107 0.394 1.00 94.94 163 LEU A O 1
ATOM 1184 N N . TYR A 1 164 ? 5.904 -6.401 0.665 1.00 95.56 164 TYR A N 1
ATOM 1185 C CA . TYR A 1 164 ? 6.268 -7.307 -0.425 1.00 95.56 164 TYR A CA 1
ATOM 1186 C C . TYR A 1 164 ? 6.338 -6.592 -1.777 1.00 95.56 164 TYR A C 1
ATOM 1188 O O . TYR A 1 164 ? 7.303 -6.792 -2.519 1.00 95.56 164 TYR A O 1
ATOM 1196 N N . GLY A 1 165 ? 5.379 -5.713 -2.081 1.00 94.12 165 GLY A N 1
ATOM 1197 C CA . GLY A 1 165 ? 5.403 -4.939 -3.324 1.00 94.12 165 GLY A CA 1
ATOM 1198 C C . GLY A 1 165 ? 6.573 -3.962 -3.406 1.00 94.12 165 GLY A C 1
ATOM 1199 O O . GLY A 1 165 ? 7.204 -3.850 -4.459 1.00 94.12 165 GLY A O 1
ATOM 1200 N N . LEU A 1 166 ? 6.935 -3.325 -2.288 1.00 95.00 166 LEU A N 1
ATOM 1201 C CA . LEU A 1 166 ? 8.109 -2.450 -2.213 1.00 95.00 166 LEU A CA 1
ATOM 1202 C C . LEU A 1 166 ? 9.412 -3.205 -2.530 1.00 95.00 166 LEU A C 1
ATOM 1204 O O . LEU A 1 166 ? 10.226 -2.732 -3.325 1.00 95.00 166 LEU A O 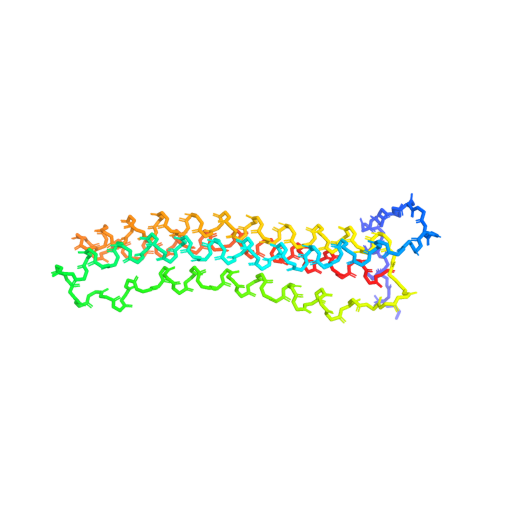1
ATOM 1208 N N . ILE A 1 167 ? 9.608 -4.389 -1.940 1.00 95.62 167 ILE A N 1
ATOM 1209 C CA . ILE A 1 167 ? 10.814 -5.204 -2.165 1.00 95.62 167 ILE A CA 1
ATOM 1210 C C . ILE A 1 167 ? 10.929 -5.596 -3.644 1.00 95.62 167 ILE A C 1
ATOM 1212 O O . ILE A 1 167 ? 12.008 -5.484 -4.233 1.00 95.62 167 ILE A O 1
ATOM 121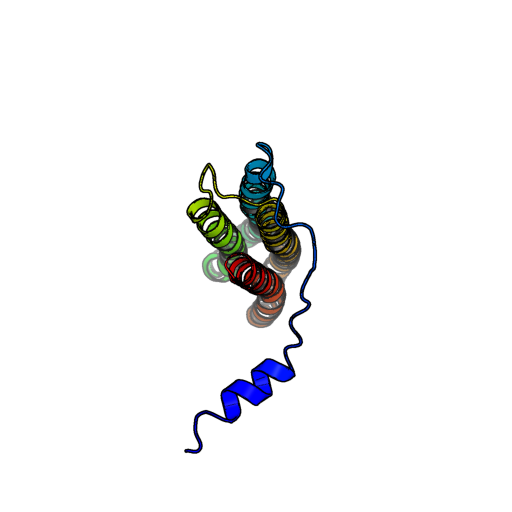6 N N . VAL A 1 168 ? 9.820 -6.015 -4.262 1.00 94.94 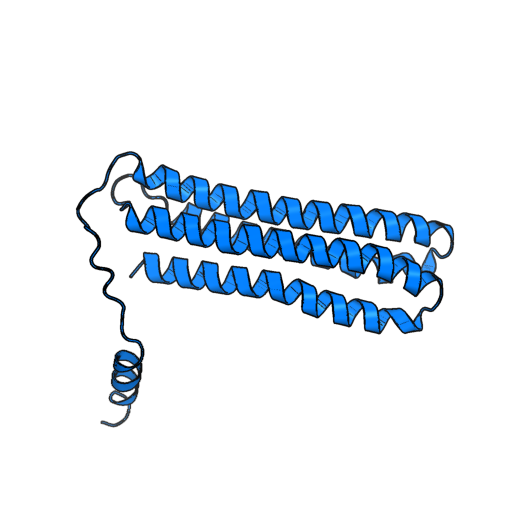168 VAL A N 1
ATOM 1217 C CA . VAL A 1 168 ? 9.781 -6.366 -5.690 1.00 94.94 168 VAL A CA 1
ATOM 1218 C C . VAL A 1 168 ? 10.105 -5.152 -6.565 1.00 94.94 168 VAL A C 1
ATOM 1220 O O . VAL A 1 168 ? 10.917 -5.270 -7.485 1.00 94.94 168 VAL A O 1
ATOM 1223 N N . ALA A 1 169 ? 9.544 -3.979 -6.262 1.00 94.12 169 ALA A N 1
ATOM 1224 C CA . ALA A 1 169 ? 9.816 -2.752 -7.010 1.00 94.12 169 ALA A CA 1
ATOM 1225 C C . ALA A 1 169 ? 11.306 -2.362 -6.968 1.00 94.12 169 ALA A C 1
ATOM 1227 O O . ALA A 1 169 ? 11.901 -2.072 -8.009 1.00 94.12 169 ALA A O 1
ATOM 1228 N N . ILE A 1 170 ? 11.940 -2.429 -5.793 1.00 93.44 170 ILE A N 1
ATOM 1229 C CA . ILE A 1 170 ? 13.373 -2.126 -5.624 1.00 93.44 170 ILE A CA 1
ATOM 1230 C C . ILE A 1 170 ? 14.252 -3.160 -6.345 1.00 93.44 170 ILE A C 1
ATOM 1232 O O . ILE A 1 170 ? 15.266 -2.811 -6.963 1.00 93.44 170 ILE A O 1
ATOM 1236 N N . TYR A 1 171 ? 13.869 -4.436 -6.311 1.00 93.12 171 TYR A N 1
ATOM 1237 C CA . TYR A 1 171 ? 14.579 -5.481 -7.043 1.00 93.12 171 TYR A CA 1
ATOM 1238 C C . TYR A 1 171 ? 14.547 -5.237 -8.561 1.00 93.12 171 TYR A C 1
ATOM 1240 O O . TYR A 1 171 ? 15.592 -5.284 -9.217 1.00 93.12 171 TYR A O 1
ATOM 1248 N N . LEU A 1 172 ? 13.370 -4.917 -9.112 1.00 90.44 172 LEU A N 1
ATOM 1249 C CA . LEU A 1 172 ? 13.202 -4.573 -10.528 1.00 90.44 172 LEU A CA 1
ATOM 1250 C C . LEU A 1 172 ? 14.013 -3.331 -10.909 1.00 90.44 172 LEU A C 1
ATOM 1252 O O . LEU A 1 172 ? 14.715 -3.333 -11.922 1.00 90.44 172 LEU A O 1
ATOM 1256 N N . PHE A 1 173 ? 13.988 -2.302 -10.063 1.00 88.38 173 PHE A N 1
ATOM 1257 C CA . PHE A 1 173 ? 14.774 -1.086 -10.257 1.00 88.38 173 PHE A CA 1
ATOM 1258 C C . PHE A 1 173 ? 16.283 -1.370 -10.331 1.00 88.38 173 PHE A C 1
ATOM 1260 O O . PHE A 1 173 ? 16.966 -0.882 -11.230 1.00 88.38 173 PHE A O 1
ATOM 1267 N N . THR A 1 174 ? 16.799 -2.236 -9.457 1.00 88.75 174 THR A N 1
ATOM 1268 C CA . THR A 1 174 ? 18.224 -2.615 -9.441 1.00 88.75 174 THR A CA 1
ATOM 1269 C C . THR A 1 174 ? 18.626 -3.373 -10.713 1.00 88.75 174 THR A C 1
ATOM 1271 O O . THR A 1 174 ? 19.710 -3.167 -11.261 1.00 88.75 174 THR A O 1
ATOM 1274 N N . LYS A 1 175 ? 17.737 -4.229 -11.234 1.00 83.62 175 LYS A N 1
ATOM 1275 C CA . LYS A 1 175 ? 17.946 -4.942 -12.505 1.00 83.62 175 LYS A CA 1
ATOM 1276 C C . LYS A 1 175 ? 17.923 -4.022 -13.719 1.00 83.62 175 LYS A C 1
ATOM 1278 O O . LYS A 1 175 ? 18.634 -4.298 -14.674 1.00 83.62 175 LYS A O 1
ATOM 1283 N N . SER A 1 176 ? 17.162 -2.932 -13.671 1.00 77.50 176 SER A N 1
ATOM 1284 C CA . SER A 1 176 ? 17.112 -1.929 -14.741 1.00 77.50 176 SER A CA 1
ATOM 1285 C C . SER A 1 176 ? 18.433 -1.175 -14.946 1.00 77.50 176 SER A C 1
ATOM 1287 O O . SER A 1 176 ? 18.641 -0.602 -16.016 1.00 77.50 176 SER A O 1
ATOM 1289 N N . GLN A 1 177 ? 19.292 -1.111 -13.925 1.00 69.56 177 GLN A N 1
ATOM 1290 C CA . GLN A 1 177 ? 20.598 -0.448 -14.009 1.00 69.56 177 GLN A CA 1
ATOM 1291 C C . GLN A 1 177 ? 21.715 -1.376 -14.516 1.00 69.56 177 GLN A C 1
ATOM 1293 O O . GLN A 1 177 ? 22.774 -0.881 -14.895 1.00 69.56 177 GLN A O 1
ATOM 1298 N N . SER A 1 178 ? 21.486 -2.697 -14.496 1.00 55.22 178 SER A N 1
ATOM 1299 C CA . SER A 1 178 ? 22.453 -3.737 -14.890 1.00 55.22 178 SER A CA 1
ATOM 1300 C C . SER A 1 178 ? 22.442 -4.004 -16.391 1.00 55.22 178 SER A C 1
ATOM 1302 O O . SER A 1 178 ? 23.521 -4.354 -16.916 1.00 55.22 178 SER A O 1
#

Secondary structure (DSSP, 8-state):
--SSHHHHHHHHHS--------TT---TTHHHHHHHHHHHHHHHHHHHHHHHHHHHHHHHHHHHHH-GGGHHHHTHHHHHHHHHHHHHHHHHHHHHTT--TTS--HHHHHHHHHHHHHHHHHHHHHHHHHHHHHHHHHHHHHH-GGGHHHHHHHHHHHHHHHHHHHHHHHHHHHHHT-

Solvent-accessible surface area (backbone atoms only — not comparable to full-atom values): 8859 Å² total; per-residue (Å²): 137,77,81,68,62,64,64,54,54,56,57,63,72,54,66,72,79,77,76,88,65,87,91,81,56,67,52,91,64,19,59,55,38,31,52,50,5,27,48,39,5,35,54,33,3,40,51,8,17,50,48,6,31,53,40,20,47,55,22,43,57,64,34,38,76,79,44,59,89,50,44,80,72,55,45,53,51,39,56,55,16,51,51,36,29,50,53,12,45,55,53,22,52,57,47,58,76,67,72,56,92,89,82,42,39,46,68,44,10,52,41,38,26,51,21,15,45,42,22,4,55,28,11,25,53,20,11,51,48,38,8,56,53,26,23,55,35,39,48,50,27,68,79,39,67,80,48,46,63,59,43,51,55,55,45,53,62,32,49,49,47,24,53,52,18,44,54,52,21,53,52,41,52,58,58,60,77,109

Foldseek 3Di:
DPPPPVVVVVVVVPPPPPPPDDQPDPDPCLCVLLLLLLVLLQPLLVLLLVLQLVLLVVLLVVLCVVPVVCSVLLCVLNVLSVVSNVLSVVLSVLSVVPRDPPNGTNLLSNLSNVLSNLLRNLSNQLSNQSSVLSSVQSNVCSVPVVSSVVSVVSNVVSSVSNVVSSVVSVVSNVVSVD